Protein 8YDU (pdb70)

Structure (mmCIF, N/CA/C/O backbone):
data_8YDU
#
_entry.id   8YDU
#
_cell.length_a   74.260
_cell.length_b   74.260
_cell.length_c   99.760
_cell.angle_alpha   90.000
_cell.angle_beta   90.000
_cell.angle_gamma   120.000
#
_symmetry.space_group_name_H-M   'P 31 2 1'
#
loop_
_entity.id
_entity.type
_entity.pdbx_description
1 polymer 'SARS-CoV-2 inhibiting peptide CeSPIACE'
2 polymer 'Spike protein S1'
3 non-polymer GLYCEROL
4 water water
#
loop_
_atom_site.group_PDB
_atom_site.id
_atom_site.type_symbol
_atom_site.label_atom_id
_atom_site.label_alt_id
_atom_site.label_comp_id
_atom_site.label_asym_id
_atom_site.label_entity_id
_atom_site.label_seq_id
_atom_site.pdbx_PDB_ins_code
_atom_site.Cartn_x
_atom_site.Cartn_y
_atom_site.Cartn_z
_atom_site.occupancy
_atom_site.B_iso_or_equiv
_atom_site.auth_seq_id
_atom_site.auth_comp_id
_atom_site.auth_asym_id
_atom_site.auth_atom_id
_atom_site.pdbx_PDB_model_num
ATOM 1 N N . ASP A 1 1 ? -18.14554 3.30443 -20.63476 1.000 65.70572 1 ASP A N 1
ATOM 2 C CA . ASP A 1 1 ? -17.77365 3.18195 -19.22826 1.000 69.46387 1 ASP A CA 1
ATOM 3 C C . ASP A 1 1 ? -19.00061 3.30189 -18.32340 1.000 66.26940 1 ASP A C 1
ATOM 4 O O . ASP A 1 1 ? -20.13478 3.11952 -18.77556 1.000 65.55454 1 ASP A O 1
ATOM 9 N N . LYS A 1 2 ? -18.76405 3.61368 -17.04419 1.000 57.70536 2 LYS A N 1
ATOM 10 C CA . LYS A 1 2 ? -19.85951 3.69360 -16.08316 1.000 50.18403 2 LYS A CA 1
ATOM 11 C C . LYS A 1 2 ? -20.75575 4.90095 -16.33755 1.000 47.15569 2 LYS A C 1
ATOM 12 O O . LYS A 1 2 ? -21.97024 4.82477 -16.12479 1.000 50.39061 2 LYS A O 1
ATOM 18 N N . LEU A 1 3 ? -20.19032 6.00907 -16.81467 1.000 49.07055 3 LEU A N 1
ATOM 19 C CA . LEU A 1 3 ? -20.97507 7.23211 -16.94666 1.000 47.75765 3 LEU A CA 1
ATOM 20 C C . LEU A 1 3 ? -21.98315 7.13867 -18.08419 1.000 51.88974 3 LEU A C 1
ATOM 21 O O . LEU A 1 3 ? -23.08014 7.70686 -17.99653 1.000 42.66724 3 LEU A O 1
ATOM 26 N N . TRP A 1 4 ? -21.62839 6.45075 -19.17190 1.000 46.81292 4 TRP A N 1
ATOM 27 C CA . TRP A 1 4 ? -22.54932 6.35860 -20.29702 1.000 42.08880 4 TRP A CA 1
ATOM 28 C C . TRP A 1 4 ? -23.82608 5.62990 -19.89673 1.000 37.64704 4 TRP A C 1
ATOM 29 O O . TRP A 1 4 ? -24.93688 6.11161 -20.15245 1.000 38.02329 4 TRP A O 1
ATOM 40 N N . ILE A 1 5 ? -23.68525 4.47563 -19.24253 1.000 41.53849 5 ILE A N 1
ATOM 41 C CA . ILE A 1 5 ? -24.85798 3.67383 -18.90852 1.000 46.87034 5 ILE A CA 1
ATOM 42 C C . ILE A 1 5 ? -25.65507 4.33019 -17.78623 1.000 38.13637 5 ILE A C 1
ATOM 43 O O . ILE A 1 5 ? -26.89083 4.26288 -17.76689 1.000 38.80249 5 ILE A O 1
ATOM 48 N N . LEU A 1 6 ? -24.97327 4.99792 -16.85327 1.000 41.48552 6 LEU A N 1
ATOM 49 C CA . LEU A 1 6 ? -25.69821 5.75749 -15.83726 1.000 36.85513 6 LEU A CA 1
ATOM 50 C C . LEU A 1 6 ? -26.61658 6.77308 -16.49482 1.000 35.34686 6 LEU A C 1
ATOM 51 O O . LEU A 1 6 ? -27.78649 6.90977 -16.11398 1.000 33.77786 6 LEU A O 1
ATOM 56 N N . GLN A 1 7 ? -26.11571 7.46257 -17.52338 1.000 33.49644 7 GLN A N 1
ATOM 57 C CA . GLN A 1 7 ? -26.94196 8.43941 -18.21827 1.000 34.27552 7 GLN A CA 1
ATOM 58 C C . GLN A 1 7 ? -28.10847 7.76999 -18.93113 1.000 41.61260 7 GLN A C 1
ATOM 59 O O . GLN A 1 7 ? -29.22250 8.30943 -18.95319 1.000 37.05567 7 GLN A O 1
ATOM 65 N N . LYS A 1 8 ? -27.87347 6.60303 -19.53978 1.000 37.46486 8 LYS A N 1
ATOM 66 C CA . LYS A 1 8 ? -28.96337 5.94155 -20.24628 1.000 38.03753 8 LYS A CA 1
ATOM 67 C C . LYS A 1 8 ? -29.98970 5.37306 -19.27437 1.000 35.39038 8 LYS A C 1
ATOM 68 O O . LYS A 1 8 ? -31.18896 5.32350 -19.59620 1.000 36.13918 8 LYS A O 1
ATOM 74 N N . ILE A 1 9 ? -29.54432 4.96741 -18.08230 1.000 38.01907 9 ILE A N 1
ATOM 75 C CA . ILE A 1 9 ? -30.47357 4.49247 -17.06064 1.000 39.22791 9 ILE A CA 1
ATOM 76 C C . ILE A 1 9 ? -31.27918 5.65756 -16.50040 1.000 33.83579 9 ILE A C 1
ATOM 77 O O . ILE A 1 9 ? -32.50616 5.57583 -16.37112 1.000 35.09201 9 ILE A O 1
ATOM 82 N N . TYR A 1 10 ? -30.61111 6.77653 -16.20658 1.000 30.85143 10 TYR A N 1
ATOM 83 C CA . TYR A 1 10 ? -31.34143 7.99102 -15.84335 1.000 35.55289 10 TYR A CA 1
ATOM 84 C C . TYR A 1 10 ? -32.39221 8.35759 -16.88296 1.000 35.84436 10 TYR A C 1
ATOM 85 O O . TYR A 1 10 ? -33.53761 8.66826 -16.53592 1.000 34.95676 10 TYR A O 1
ATOM 94 N N . GLU A 1 11 ? -32.02135 8.33758 -18.18330 1.000 31.61242 11 GLU A N 1
ATOM 95 C CA . GLU A 1 11 ? -32.96952 8.73135 -19.21532 1.000 36.93276 11 GLU A CA 1
ATOM 96 C C . GLU A 1 11 ? -34.15126 7.77617 -19.29286 1.000 32.28798 11 GLU A C 1
ATOM 97 O O . GLU A 1 11 ? -35.28065 8.20886 -19.54663 1.000 35.96290 11 GLU A O 1
ATOM 103 N N . ILE A 1 12 ? -33.92074 6.48665 -19.05625 1.000 37.01459 12 ILE A N 1
ATOM 104 C CA . ILE A 1 12 ? -35.02343 5.53522 -19.10482 1.000 34.39328 12 ILE A CA 1
ATOM 105 C C . ILE A 1 12 ? -35.94136 5.72869 -17.89716 1.000 36.79967 12 ILE A C 1
ATOM 106 O O . ILE A 1 12 ? -37.16835 5.63099 -18.00855 1.000 32.44473 12 ILE A O 1
ATOM 111 N N . MET A 1 13 ? -35.37667 6.09092 -16.74856 1.000 36.63506 13 MET A N 1
ATOM 112 C CA . MET A 1 13 ? -36.22560 6.40033 -15.60323 1.000 34.13453 13 MET A CA 1
ATOM 113 C C . MET A 1 13 ? -37.16737 7.55229 -15.92775 1.000 29.08556 13 MET A C 1
ATOM 114 O O . MET A 1 13 ? -38.37302 7.48286 -15.66092 1.000 33.02553 13 MET A O 1
ATOM 119 N N . VAL A 1 14 ? -36.63611 8.61635 -16.53393 1.000 29.80622 14 VAL A N 1
ATOM 120 C CA . VAL A 1 14 ? -37.46203 9.77647 -16.85044 1.000 33.22362 14 VAL A CA 1
ATOM 121 C C . VAL A 1 14 ? -38.47319 9.43682 -17.93829 1.000 37.92604 14 VAL A C 1
ATOM 122 O O . VAL A 1 14 ? -39.64649 9.82457 -17.85821 1.000 35.77997 14 VAL A O 1
ATOM 126 N N . ARG A 1 15 ? -38.04104 8.70771 -18.96804 1.000 38.79163 15 ARG A N 1
ATOM 127 C CA . ARG A 1 15 ? -38.95340 8.39728 -20.06507 1.000 39.56766 15 ARG A CA 1
ATOM 128 C C . ARG A 1 15 ? -40.08633 7.49660 -19.59096 1.000 43.45941 15 ARG A C 1
ATOM 129 O O . ARG A 1 15 ? -41.24862 7.70612 -19.96197 1.000 41.23100 15 ARG A O 1
ATOM 137 N N . LEU A 1 16 ? -39.76607 6.50234 -18.75391 1.000 42.98098 16 LEU A N 1
ATOM 138 C CA . LEU A 1 16 ? -40.79667 5.62763 -18.20481 1.000 39.18950 16 LEU A CA 1
ATOM 139 C C . LEU A 1 16 ? -41.87197 6.42998 -17.49447 1.000 45.37944 16 LEU A C 1
ATOM 140 O O . LEU A 1 16 ? -43.06624 6.16091 -17.65941 1.000 44.83571 16 LEU A O 1
ATOM 145 N N . ASP A 1 17 ? -41.46519 7.43351 -16.70903 1.000 41.41408 17 ASP A N 1
ATOM 146 C CA . ASP A 1 17 ? -42.43243 8.24033 -15.97345 1.000 45.24570 17 ASP A CA 1
ATOM 147 C C . ASP A 1 17 ? -43.25556 9.11543 -16.91063 1.000 48.97038 17 ASP A C 1
ATOM 148 O O . ASP A 1 17 ? -44.47588 9.23769 -16.74737 1.000 44.93414 17 ASP A O 1
ATOM 153 N N . GLU A 1 18 ? -42.61032 9.72937 -17.90187 1.000 47.61235 18 GLU A N 1
ATOM 154 C CA . GLU A 1 18 ? -43.34235 10.59823 -18.81648 1.000 49.70704 18 GLU A CA 1
ATOM 155 C C . GLU A 1 18 ? -44.32307 9.80954 -19.67633 1.000 38.06329 18 GLU A C 1
ATOM 156 O O . GLU A 1 18 ? -45.37185 10.33763 -20.06463 1.000 47.79357 18 GLU A O 1
ATOM 162 N N . GLU A 1 19 ? -4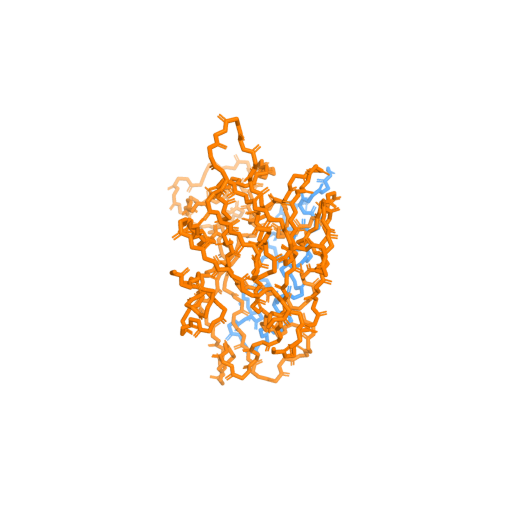4.02996 8.53941 -19.94673 1.000 48.05520 19 GLU A N 1
ATOM 163 C CA . GLU A 1 19 ? -44.90749 7.69418 -20.74712 1.000 41.23017 19 GLU A CA 1
ATOM 164 C C . GLU A 1 19 ? -45.87563 6.86970 -19.89836 1.000 59.70544 19 GLU A C 1
ATOM 165 O O . GLU A 1 19 ? -46.42698 5.87723 -20.39304 1.000 48.85342 19 GLU A O 1
ATOM 171 N N . GLY A 1 20 ? -46.08081 7.24809 -18.63295 1.000 48.53166 20 GLY A N 1
ATOM 172 C CA . GLY A 1 20 ? -47.10987 6.63312 -17.81515 1.000 45.73114 20 GLY A CA 1
ATOM 173 C C . GLY A 1 20 ? -46.73270 5.33315 -17.14818 1.000 51.91723 20 GLY A C 1
ATOM 174 O O . GLY A 1 20 ? -47.61680 4.59499 -16.69915 1.000 61.43997 20 GLY A O 1
ATOM 175 N N . HIS A 1 21 ? -45.44771 5.02136 -17.06695 1.000 42.13922 21 HIS A N 1
ATOM 176 C CA . HIS A 1 21 ? -45.01604 3.82393 -16.36754 1.000 38.87748 21 HIS A CA 1
ATOM 177 C C . HIS A 1 21 ? -44.32310 4.24404 -15.07478 1.000 39.52592 21 HIS A C 1
ATOM 178 O O . HIS A 1 21 ? -43.12215 4.02056 -14.90140 1.000 39.76286 21 HIS A O 1
ATOM 185 N N . GLY A 1 22 ? -45.07789 4.88253 -14.17777 1.000 47.62108 22 GLY A N 1
ATOM 186 C CA . GLY A 1 22 ? -44.48229 5.40842 -12.95252 1.000 48.07757 22 GLY A CA 1
ATOM 187 C C . GLY A 1 22 ? -43.91431 4.32498 -12.05541 1.000 40.29947 22 GLY A C 1
ATOM 188 O O . GLY A 1 22 ? -42.85488 4.49835 -11.44255 1.000 45.76237 22 GLY A O 1
ATOM 189 N N . GLU A 1 23 ? -44.60918 3.19199 -11.96486 1.000 38.94797 23 GLU A N 1
ATOM 190 C CA . GLU A 1 23 ? -44.12198 2.09736 -11.13941 1.000 34.67858 23 GLU A CA 1
ATOM 191 C C . GLU A 1 23 ? -42.79291 1.57236 -11.66108 1.000 38.45490 23 GLU A C 1
ATOM 192 O O . GLU A 1 23 ? -41.84996 1.35373 -10.89721 1.000 33.73644 23 GLU A O 1
ATOM 198 N N . ALA A 1 24 ? -42.69506 1.37204 -12.97642 1.000 34.54243 24 ALA A N 1
ATOM 199 C CA . ALA A 1 24 ? -41.42602 0.96544 -13.56598 1.000 33.96687 24 ALA A CA 1
ATOM 200 C C . ALA A 1 24 ? -40.34022 2.00451 -13.32595 1.000 28.20536 24 ALA A C 1
ATOM 201 O O . ALA A 1 24 ? -39.16903 1.65569 -13.13870 1.000 31.66709 24 ALA A O 1
ATOM 203 N N . SER A 1 25 ? -40.70357 3.28983 -13.37933 1.000 32.35130 25 SER A N 1
ATOM 204 C CA . SER A 1 25 ? -39.72402 4.34381 -13.14839 1.000 31.08601 25 SER A CA 1
ATOM 205 C C . SER A 1 25 ? -39.12736 4.22926 -11.75262 1.000 31.60280 25 SER A C 1
ATOM 206 O O . SER A 1 25 ? -37.91296 4.38524 -11.56706 1.000 31.62426 25 SER A O 1
ATOM 209 N N . LEU A 1 26 ? -39.97128 3.93230 -10.76573 1.000 32.42580 26 LEU A N 1
ATOM 210 C CA . LEU A 1 26 ? -39.50155 3.79153 -9.38868 1.000 29.92742 26 LEU A CA 1
ATOM 211 C C . LEU A 1 26 ? -38.53481 2.62359 -9.26334 1.000 29.94197 26 LEU A C 1
ATOM 212 O O . LEU A 1 26 ? -37.55590 2.68622 -8.51121 1.000 37.54245 26 LEU A O 1
ATOM 217 N N . MET A 1 27 ? -38.77809 1.55210 -10.01906 1.000 30.51051 27 MET A N 1
ATOM 218 C CA . MET A 1 27 ? -37.86219 0.42235 -9.99745 1.000 30.77351 27 MET A CA 1
ATOM 219 C C . MET A 1 27 ? -36.51344 0.79303 -10.60014 1.000 30.55614 27 MET A C 1
ATOM 220 O O . MET A 1 27 ? -35.46900 0.34220 -10.11877 1.000 33.56696 27 MET A O 1
ATOM 225 N N . VAL A 1 28 ? -36.51260 1.59685 -11.66811 1.000 35.97337 28 VAL A N 1
ATOM 226 C CA . VAL A 1 28 ? -35.24833 2.05243 -12.22901 1.000 32.11450 28 VAL A CA 1
ATOM 227 C C . VAL A 1 28 ? -34.56317 3.02996 -11.28399 1.000 33.67879 28 VAL A C 1
ATOM 228 O O . VAL A 1 28 ? -33.33128 3.04575 -11.17484 1.000 35.57169 28 VAL A O 1
ATOM 232 N N . SER A 1 29 ? -35.34145 3.85545 -10.58371 1.000 35.42395 29 SER A N 1
ATOM 233 C CA . SER A 1 29 ? -34.76147 4.68687 -9.52561 1.000 35.67311 29 SER A CA 1
ATOM 234 C C . SER A 1 29 ? -33.96012 3.84912 -8.52272 1.000 36.69260 29 SER A C 1
ATOM 235 O O . SER A 1 29 ? -32.83388 4.21399 -8.15641 1.000 34.81144 29 SER A O 1
ATOM 238 N N . ASP A 1 30 ? -34.51971 2.71451 -8.06863 1.000 30.92771 30 ASP A N 1
ATOM 239 C CA . ASP A 1 30 ? -33.79018 1.85345 -7.13945 1.000 35.92294 30 ASP A CA 1
ATOM 240 C C . ASP A 1 30 ? -32.48484 1.35719 -7.74528 1.000 35.85026 30 ASP A C 1
ATOM 241 O O . ASP A 1 30 ? -31.46993 1.25597 -7.04955 1.000 32.97903 30 ASP A O 1
ATOM 246 N N . LEU A 1 31 ? -32.49317 1.01540 -9.03694 1.000 39.12799 31 LEU A N 1
ATOM 247 C CA . LEU A 1 31 ? -31.25801 0.56857 -9.67099 1.000 34.46940 31 LEU A CA 1
ATOM 248 C C . LEU A 1 31 ? -30.21411 1.67845 -9.68704 1.000 31.47004 31 LEU A C 1
ATOM 249 O O . LEU A 1 31 ? -29.02498 1.42288 -9.46650 1.000 35.22484 31 LEU A O 1
ATOM 254 N N . ILE A 1 32 ? -30.64151 2.91938 -9.93112 1.000 36.05209 32 ILE A N 1
ATOM 255 C CA . ILE A 1 32 ? -29.69901 4.03429 -9.95027 1.000 32.14203 32 ILE A CA 1
ATOM 256 C C . ILE A 1 32 ? -29.02596 4.18515 -8.58985 1.000 36.83805 32 ILE A C 1
ATOM 257 O O . ILE A 1 32 ? -27.80583 4.37947 -8.50094 1.000 34.04954 32 ILE A O 1
ATOM 262 N N . TYR A 1 33 ? -29.79630 4.04571 -7.50641 1.000 35.78194 33 TYR A N 1
ATOM 263 C CA . TYR A 1 33 ? -29.19849 4.10408 -6.17458 1.000 34.53172 33 TYR A CA 1
ATOM 264 C C . TYR A 1 33 ? -28.15654 3.00655 -5.98797 1.000 40.01236 33 TYR A C 1
ATOM 265 O O . TYR A 1 33 ? -27.02499 3.27784 -5.57688 1.000 37.80066 33 TYR A O 1
ATOM 274 N N . GLU A 1 34 ? -28.51986 1.75329 -6.28892 1.000 36.78740 34 GLU A N 1
ATOM 275 C CA . GLU A 1 34 ? -27.60371 0.64417 -6.03359 1.000 40.04388 34 GLU A CA 1
ATOM 276 C C . GLU A 1 34 ? -26.36195 0.73560 -6.90916 1.000 41.55956 34 GLU A C 1
ATOM 277 O O . GLU A 1 34 ? -25.24659 0.46262 -6.44790 1.000 44.22801 34 GLU A O 1
ATOM 283 N N . PHE A 1 35 ? -26.54116 1.12188 -8.17045 1.000 39.84343 35 PHE A N 1
ATOM 284 C CA . PHE A 1 35 ? -25.42425 1.21226 -9.10724 1.000 46.73790 35 PHE A CA 1
ATOM 285 C C . PHE A 1 35 ? -24.39990 2.24172 -8.64854 1.000 41.56147 35 PHE A C 1
ATOM 286 O O . PHE A 1 35 ? -23.19059 1.99374 -8.69901 1.000 47.03189 35 PHE A O 1
ATOM 294 N N . MET A 1 36 ? -24.86529 3.41028 -8.20027 1.000 37.46823 36 MET A N 1
ATOM 295 C CA . MET A 1 36 ? -23.93602 4.45915 -7.79268 1.000 39.47566 36 MET A CA 1
ATOM 296 C C . MET A 1 36 ? -23.25832 4.17060 -6.45521 1.000 39.14296 36 MET A C 1
ATOM 297 O O . MET A 1 36 ? -22.22770 4.78340 -6.16179 1.000 53.64431 36 MET A O 1
ATOM 302 N N . LYS A 1 37 ? -23.78623 3.24950 -5.64671 1.000 45.30483 37 LYS A N 1
ATOM 303 C CA . LYS A 1 37 ? -23.09650 2.89876 -4.40460 1.000 46.39428 37 LYS A CA 1
ATOM 304 C C . LYS A 1 37 ? -21.84942 2.04920 -4.63735 1.000 50.66023 37 LYS A C 1
ATOM 305 O O . LYS A 1 37 ? -21.07053 1.86071 -3.69814 1.000 49.80558 37 LYS A O 1
ATOM 311 N N . ARG A 1 38 ? -21.63141 1.54400 -5.85012 1.000 54.03909 38 ARG A N 1
ATOM 312 C CA . ARG A 1 38 ? -20.48326 0.69378 -6.14051 1.000 59.69144 38 ARG A CA 1
ATOM 313 C C . ARG A 1 38 ? -19.25528 1.52078 -6.51659 1.000 65.09653 38 ARG A C 1
ATOM 314 O O . ARG A 1 38 ? -19.34672 2.70207 -6.86095 1.000 67.43651 38 ARG A O 1
ATOM 322 N N . ASP A 1 39 ? -18.09450 0.87079 -6.45264 1.000 76.56139 39 ASP A N 1
ATOM 323 C CA . ASP A 1 39 ? -16.82173 1.51180 -6.76982 1.000 79.00493 39 ASP A CA 1
ATOM 324 C C . ASP A 1 39 ? -16.52085 1.43962 -8.26423 1.000 86.22439 39 ASP A C 1
ATOM 325 O O . ASP A 1 39 ? -16.50348 0.35994 -8.85845 1.000 92.73600 39 ASP A O 1
ATOM 328 N N . ASN B 2 2 ? -53.10612 18.27256 30.70021 1.000 67.98614 334 ASN B N 1
ATOM 329 C CA . ASN B 2 2 ? -52.84917 18.67232 29.32035 1.000 67.01214 334 ASN B CA 1
ATOM 330 C C . ASN B 2 2 ? -52.55896 17.45013 28.44878 1.000 55.80289 334 ASN B C 1
ATOM 331 O O . ASN B 2 2 ? -51.53765 16.78665 28.61656 1.000 55.11079 334 ASN B O 1
ATOM 336 N N . LEU B 2 3 ? -53.46119 17.14430 27.52159 1.000 58.29287 335 LEU B N 1
ATOM 337 C CA . LEU B 2 3 ? -53.28138 15.98213 26.66238 1.000 57.65496 335 LEU B CA 1
ATOM 338 C C . LEU B 2 3 ? -52.28587 16.28709 25.55066 1.000 47.69874 335 LEU B C 1
ATOM 339 O O . LEU B 2 3 ? -52.34502 17.34546 24.91977 1.000 50.35554 335 LEU B O 1
ATOM 344 N N . CYS B 2 4 ? -51.36472 15.35431 25.32006 1.000 45.09780 336 CYS B N 1
ATOM 345 C CA . CYS B 2 4 ? -50.35425 15.55476 24.28938 1.000 44.36573 336 CYS B CA 1
ATOM 346 C C . CYS B 2 4 ? -51.00559 15.54700 22.90680 1.000 43.44327 336 CYS B C 1
ATOM 347 O O . CYS B 2 4 ? -51.90175 14.73801 22.64494 1.000 45.92952 336 CYS B O 1
ATOM 350 N N . PRO B 2 5 ? -50.57103 16.42255 22.00142 1.000 49.28565 337 PRO B N 1
ATOM 351 C CA . PRO B 2 5 ? -51.21639 16.54913 20.68314 1.000 43.85573 337 PRO B CA 1
ATOM 352 C C . PRO B 2 5 ? -50.71155 15.51706 19.67948 1.000 48.21858 337 PRO B C 1
ATOM 353 O O . PRO B 2 5 ? -50.15024 15.85247 18.63340 1.000 49.95949 337 PRO B O 1
ATOM 357 N N . PHE B 2 6 ? -50.91289 14.23581 19.99817 1.000 43.01444 338 PHE B N 1
ATOM 358 C CA . PHE B 2 6 ? -50.50804 13.17997 19.07225 1.000 46.52546 338 PHE B CA 1
ATOM 359 C C . PHE B 2 6 ? -51.45671 13.07316 17.88725 1.000 53.03924 338 PHE B C 1
ATOM 360 O O . PHE B 2 6 ? -51.02456 12.72616 16.78064 1.000 48.47241 338 PHE B O 1
ATOM 368 N N . ASP B 2 7 ? -52.74473 13.35569 18.09871 1.000 47.96338 339 ASP B N 1
ATOM 369 C CA . ASP B 2 7 ? -53.69827 13.32796 16.99714 1.000 57.85834 339 ASP B CA 1
ATOM 370 C C . ASP B 2 7 ? -53.28935 14.29885 15.90063 1.000 56.93392 339 ASP B C 1
ATOM 371 O O . ASP B 2 7 ? -53.45564 14.01318 14.70924 1.000 58.94931 339 ASP B O 1
ATOM 376 N N . GLU B 2 8 ? -52.74286 15.45087 16.28398 1.000 55.51005 340 GLU B N 1
ATOM 377 C CA . GLU B 2 8 ? -52.28107 16.41893 15.30033 1.000 48.74210 340 GLU B CA 1
ATOM 378 C C . GLU B 2 8 ? -51.06161 15.91968 14.53880 1.000 53.28667 340 GLU B C 1
ATOM 379 O O . GLU B 2 8 ? -50.78263 16.42081 13.44303 1.000 56.62122 340 GLU B O 1
ATOM 385 N N . VAL B 2 9 ? -50.34213 14.93745 15.08051 1.000 46.47267 341 VAL B N 1
ATOM 386 C CA . VAL B 2 9 ? -49.23098 14.34666 14.34590 1.000 46.21107 341 VAL B CA 1
ATOM 387 C C . VAL B 2 9 ? -49.72215 13.22269 13.44202 1.000 50.49589 341 VAL B C 1
ATOM 388 O O . VAL B 2 9 ? -49.43956 13.20876 12.24016 1.000 42.48402 341 VAL B O 1
ATOM 392 N N . PHE B 2 10 ? -50.47915 12.27498 14.00251 1.000 47.78923 342 PHE B N 1
ATOM 393 C CA . PHE B 2 10 ? -50.85964 11.07395 13.26373 1.000 37.30130 342 PHE B CA 1
ATOM 394 C C . PHE B 2 10 ? -51.99700 11.31208 12.27937 1.000 51.72494 342 PHE B C 1
ATOM 395 O O . PHE B 2 10 ? -52.02722 10.67849 11.21628 1.000 45.24032 342 PHE B O 1
ATOM 403 N N . ASN B 2 11 ? -52.94062 12.19607 12.60299 1.000 48.67855 343 ASN B N 1
ATOM 404 C CA . ASN B 2 11 ? -54.08932 12.44626 11.74051 1.000 56.68476 343 ASN B CA 1
ATOM 405 C C . ASN B 2 11 ? -53.99474 13.78395 11.01362 1.000 51.28447 343 ASN B C 1
ATOM 406 O O . ASN B 2 11 ? -55.01356 14.30495 10.54911 1.000 55.6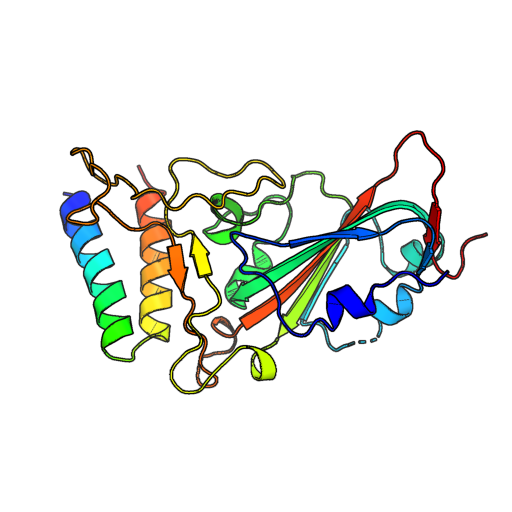3076 343 ASN B O 1
ATOM 411 N N . ALA B 2 12 ? -52.79084 14.34379 10.89642 1.000 51.29977 344 ALA B N 1
ATOM 412 C CA . ALA B 2 12 ? -52.60553 15.56615 10.12765 1.000 48.03459 344 ALA B CA 1
ATOM 413 C C . ALA B 2 12 ? -53.05007 15.35299 8.68542 1.000 51.67488 344 ALA B C 1
ATOM 414 O O . ALA B 2 12 ? -52.96734 14.24783 8.14178 1.000 46.06338 344 ALA B O 1
ATOM 416 N N . THR B 2 13 ? -53.54452 16.42613 8.06960 1.000 57.34086 345 THR B N 1
ATOM 417 C CA . THR B 2 13 ? -54.06964 16.31618 6.71192 1.000 54.13006 345 THR B CA 1
ATOM 418 C C . THR B 2 13 ? -52.95491 16.03632 5.71049 1.000 54.12694 345 THR B C 1
ATOM 419 O O . THR B 2 13 ? -53.04060 15.08815 4.92176 1.000 48.76500 345 THR B O 1
ATOM 423 N N . ARG B 2 14 ? -51.89901 16.84460 5.72980 1.000 56.62186 346 ARG B N 1
ATOM 424 C CA . ARG B 2 14 ? -50.77481 16.68076 4.82012 1.000 57.04656 346 ARG B CA 1
ATOM 425 C C . ARG B 2 14 ? -49.53244 16.27859 5.60389 1.000 52.88199 346 ARG B C 1
ATOM 426 O O . ARG B 2 14 ? -49.29636 16.76897 6.71258 1.000 58.20893 346 ARG B O 1
ATOM 434 N N . PHE B 2 15 ? -48.76440 15.35652 5.03907 1.000 43.10146 347 PHE B N 1
ATOM 435 C CA . PHE B 2 15 ? -47.48675 14.94384 5.59434 1.000 44.92391 347 PHE B CA 1
ATOM 436 C C . PHE B 2 15 ? -46.35622 15.56098 4.78329 1.000 42.30546 347 PHE B C 1
ATOM 437 O O . PHE B 2 15 ? -46.55616 16.02887 3.66042 1.000 38.20092 347 PHE B O 1
ATOM 445 N N . ALA B 2 16 ? -45.16313 15.55861 5.36890 1.000 38.34485 348 ALA B N 1
ATOM 446 C CA . ALA B 2 16 ? -43.98303 16.08052 4.69495 1.000 36.34616 348 ALA B CA 1
ATOM 447 C C . ALA B 2 16 ? -43.39433 15.04744 3.73823 1.000 37.57086 348 ALA B C 1
ATOM 448 O O . ALA B 2 16 ? -43.61790 13.83848 3.87157 1.000 30.34361 348 ALA B O 1
ATOM 450 N N . SER B 2 17 ? -42.66800 15.53930 2.73094 1.000 38.81689 349 SER B N 1
ATOM 451 C CA . SER B 2 17 ? -41.78427 14.66274 1.97447 1.000 30.89997 349 SER B CA 1
ATOM 452 C C . SER B 2 17 ? -40.64328 14.19865 2.87510 1.000 34.47613 349 SER B C 1
ATOM 453 O O . SER B 2 17 ? -40.17745 14.93287 3.74745 1.000 32.49026 349 SER B O 1
ATOM 456 N N . VAL B 2 18 ? -40.19431 12.96200 2.65375 1.000 31.35547 350 VAL B N 1
ATOM 457 C CA . VAL B 2 18 ? -39.18115 12.36167 3.51318 1.000 29.95694 350 VAL B CA 1
ATOM 458 C C . VAL B 2 18 ? -37.88690 13.17620 3.50902 1.000 31.31598 350 VAL B C 1
ATOM 459 O O . VAL B 2 18 ? -37.25428 13.35028 4.55013 1.000 32.70614 350 VAL B O 1
ATOM 463 N N . TYR B 2 19 ? -37.47313 13.71798 2.35545 1.000 30.44266 351 TYR B N 1
ATOM 464 C CA . TYR B 2 19 ? -36.20753 14.45076 2.37507 1.000 27.65412 351 TYR B CA 1
ATOM 465 C C . TYR B 2 19 ? -36.31732 15.72616 3.20850 1.000 30.06637 351 TYR B C 1
ATOM 466 O O . TYR B 2 19 ? -35.31990 16.18661 3.77049 1.000 36.81324 351 TYR B O 1
ATOM 475 N N . ALA B 2 20 ? -37.51330 16.29549 3.30970 1.000 31.99865 352 ALA B N 1
ATOM 476 C CA . ALA B 2 20 ? -37.78182 17.47787 4.11627 1.000 36.69981 352 ALA B CA 1
ATOM 477 C C . ALA B 2 20 ? -38.67379 17.11032 5.29582 1.000 32.16201 352 ALA B C 1
ATOM 478 O O . ALA B 2 20 ? -39.68173 17.76656 5.56371 1.000 31.09950 352 ALA B O 1
ATOM 480 N N . TRP B 2 21 ? -38.32328 16.01679 5.96784 1.000 31.08968 353 TRP B N 1
ATOM 481 C CA . TRP B 2 21 ? -39.16292 15.45042 7.01715 1.000 37.56248 353 TRP B CA 1
ATOM 482 C C . TRP B 2 21 ? -39.44319 16.46953 8.11559 1.000 32.97529 353 TRP B C 1
ATOM 483 O O . TRP B 2 21 ? -38.60089 17.31192 8.43128 1.000 34.27212 353 TRP B O 1
ATOM 494 N N . ASN B 2 22 ? -40.65377 16.39888 8.66993 1.000 31.80911 354 ASN B N 1
ATOM 495 C CA . ASN B 2 22 ? -41.12179 17.32118 9.69788 1.000 32.98767 354 ASN B CA 1
ATOM 496 C C . ASN B 2 22 ? -40.81479 16.78395 11.09170 1.000 33.02945 354 ASN B C 1
ATOM 497 O O . ASN B 2 22 ? -40.88234 15.57505 11.33378 1.000 30.07369 354 ASN B O 1
ATOM 502 N N . ARG B 2 23 ? -40.47465 17.69045 12.00951 1.000 33.90727 355 ARG B N 1
ATOM 503 C CA . ARG B 2 23 ? -40.28269 17.34402 13.41504 1.000 31.22507 355 ARG B CA 1
ATOM 504 C C . ARG B 2 23 ? -41.17653 18.21907 14.27372 1.000 34.95189 355 ARG B C 1
ATOM 505 O O . ARG B 2 23 ? -41.22353 19.43717 14.08271 1.000 34.55306 355 ARG B O 1
ATOM 513 N N . LYS B 2 24 ? -41.87684 17.59354 15.21536 1.000 33.66442 356 LYS B N 1
ATOM 514 C CA . LYS B 2 24 ? -42.72853 18.28558 16.17122 1.000 37.24222 356 LYS B CA 1
ATOM 515 C C . LYS B 2 24 ? -42.22672 17.94794 17.56429 1.000 32.75617 356 LYS B C 1
ATOM 516 O O . LYS B 2 24 ? -42.01791 16.77290 17.88365 1.000 35.02587 356 LYS B O 1
ATOM 522 N N . ARG B 2 25 ? -41.98844 18.97379 18.37447 1.000 32.51374 357 ARG B N 1
ATOM 523 C CA . ARG B 2 25 ? -41.58821 18.76684 19.75616 1.000 35.36535 357 ARG B CA 1
ATOM 524 C C . ARG B 2 25 ? -42.83976 18.65753 20.61236 1.000 34.55763 357 ARG B C 1
ATOM 525 O O . ARG B 2 25 ? -43.72021 19.52224 20.54789 1.000 33.67436 357 ARG B O 1
ATOM 533 N N . ILE B 2 26 ? -42.92867 17.57586 21.38220 1.000 34.98920 358 ILE B N 1
ATOM 534 C CA . ILE B 2 26 ? -44.04365 17.32129 22.28585 1.000 34.21193 358 ILE B CA 1
ATOM 535 C C . ILE B 2 26 ? -43.53553 17.54347 23.70460 1.000 31.14221 358 ILE B C 1
ATOM 536 O O . ILE B 2 26 ? -42.50795 16.97472 24.09111 1.000 33.46120 358 ILE B O 1
ATOM 541 N N . SER B 2 27 ? -44.23361 18.37796 24.47122 1.000 38.08744 359 SER B N 1
ATOM 542 C CA . SER B 2 27 ? -43.75123 18.67197 25.81834 1.000 39.66368 359 SER B CA 1
ATOM 543 C C . SER B 2 27 ? -44.89883 19.10524 26.72044 1.000 39.25890 359 SER B C 1
ATOM 544 O O . SER B 2 27 ? -45.95873 19.53061 26.25572 1.000 41.87842 359 SER B O 1
ATOM 547 N N . ASN B 2 28 ? -44.65719 18.99045 28.02915 1.000 41.83189 360 ASN B N 1
ATOM 548 C CA . ASN B 2 28 ? -45.54595 19.50889 29.07142 1.000 51.91275 360 ASN B CA 1
ATOM 549 C C . ASN B 2 28 ? -46.98234 19.01647 28.87381 1.000 38.05724 360 ASN B C 1
ATOM 550 O O . ASN B 2 28 ? -47.91848 19.79517 28.68544 1.000 49.15634 360 ASN B O 1
ATOM 555 N N . CYS B 2 29 ? -47.14567 17.69587 28.91969 1.000 39.35604 361 CYS B N 1
ATOM 556 C CA . CYS B 2 29 ? -48.44050 17.09738 28.61719 1.000 39.98441 361 CYS B CA 1
ATOM 557 C C . CYS B 2 29 ? -48.44427 15.63154 29.02929 1.000 39.92708 361 CYS B C 1
ATOM 558 O O . CYS B 2 29 ? -47.39287 15.03311 29.28032 1.000 38.89651 361 CYS B O 1
ATOM 561 N N . VAL B 2 30 ? -49.65036 15.05621 29.06766 1.000 40.13193 362 VAL B N 1
ATOM 562 C CA . VAL B 2 30 ? -49.86653 13.64221 29.36827 1.000 38.19746 362 VAL B CA 1
ATOM 563 C C . VAL B 2 30 ? -50.38628 12.94942 28.11566 1.000 42.67952 362 VAL B C 1
ATOM 564 O O . VAL B 2 30 ? -51.28372 13.46481 27.44115 1.000 44.35403 362 VAL B O 1
ATOM 568 N N . ALA B 2 31 ? -49.84278 11.76921 27.82400 1.000 43.11153 363 ALA B N 1
ATOM 569 C CA . ALA B 2 31 ? -50.19198 11.01968 26.62629 1.000 58.50287 363 ALA B CA 1
ATOM 570 C C . ALA B 2 31 ? -50.59153 9.59394 26.97610 1.000 54.66419 363 ALA B C 1
ATOM 571 O O . ALA B 2 31 ? -49.92081 8.93229 27.77161 1.000 51.10117 363 ALA B O 1
ATOM 573 N N . ASP B 2 32 ? -51.66730 9.11000 26.35252 1.000 62.82103 364 ASP B N 1
ATOM 574 C CA . ASP B 2 32 ? -52.09437 7.71876 26.49861 1.000 69.52822 364 ASP B CA 1
ATOM 575 C C . ASP B 2 32 ? -51.55912 6.94487 25.29715 1.000 63.50212 364 ASP B C 1
ATOM 576 O O . ASP B 2 32 ? -52.10988 7.02205 24.19579 1.000 63.57643 364 ASP B O 1
ATOM 581 N N . TYR B 2 33 ? -50.47963 6.19196 25.51820 1.000 56.00918 365 TYR B N 1
ATOM 582 C CA . TYR B 2 33 ? -49.81789 5.49006 24.42603 1.000 63.12795 365 TYR B CA 1
ATOM 583 C C . TYR B 2 33 ? -50.55604 4.22185 24.01638 1.000 77.33200 365 TYR B C 1
ATOM 584 O O . TYR B 2 33 ? -50.40643 3.77139 22.87450 1.000 71.09070 365 TYR B O 1
ATOM 593 N N . SER B 2 34 ? -51.34273 3.62613 24.91950 1.000 73.17255 366 SER B N 1
ATOM 594 C CA . SER B 2 34 ? -52.14657 2.46991 24.53149 1.000 72.03072 366 SER B CA 1
ATOM 595 C C . SER B 2 34 ? -53.16406 2.84010 23.45775 1.000 76.55185 366 SER B C 1
ATOM 596 O O . SER B 2 34 ? -53.55071 1.98951 22.64583 1.000 72.78099 366 SER B O 1
ATOM 599 N N . VAL B 2 35 ? -53.60004 4.10360 23.43409 1.000 69.18149 367 VAL B N 1
ATOM 600 C CA . VAL B 2 35 ? -54.45488 4.59245 22.35561 1.000 65.32550 367 VAL B CA 1
ATOM 601 C C . VAL B 2 35 ? -53.73316 4.52021 21.01439 1.000 72.06888 367 VAL B C 1
ATOM 602 O O . VAL B 2 35 ? -54.35557 4.25503 19.97654 1.000 73.99820 367 VAL B O 1
ATOM 606 N N . LEU B 2 36 ? -52.41600 4.73981 21.00728 1.000 67.99956 368 LEU B N 1
ATOM 607 C CA . LEU B 2 36 ? -51.64153 4.55964 19.78239 1.000 68.19459 368 LEU B CA 1
ATOM 608 C C . LEU B 2 36 ? -51.57314 3.08812 19.39146 1.000 74.30081 368 LEU B C 1
ATOM 609 O O . LEU B 2 36 ? -52.10169 2.68448 18.34803 1.000 75.96444 368 LEU B O 1
ATOM 614 N N . TYR B 2 37 ? -50.93264 2.26679 20.23271 1.000 72.50109 369 TYR B N 1
ATOM 615 C CA . TYR B 2 37 ? -50.69461 0.86367 19.90260 1.000 70.05823 369 TYR B CA 1
ATOM 616 C C . TYR B 2 37 ? -51.97893 0.09895 19.60683 1.000 83.78999 369 TYR B C 1
ATOM 617 O O . TYR B 2 37 ? -51.93302 -0.91110 18.89543 1.000 93.93967 369 TYR B O 1
ATOM 619 N N . ASN B 2 38 ? -53.11626 0.55287 20.12401 1.000 81.97065 370 ASN B N 1
ATOM 620 C CA . ASN B 2 38 ? -54.38865 -0.11439 19.87369 1.000 83.06603 370 ASN B CA 1
ATOM 621 C C . ASN B 2 38 ? -55.35376 0.80928 19.12984 1.000 80.88050 370 ASN B C 1
ATOM 622 O O . ASN B 2 38 ? -56.17318 0.35719 18.32794 1.000 81.88942 370 ASN B O 1
ATOM 624 N N . ALA B 2 40 ? -55.30181 3.01832 15.56958 1.000 72.04902 372 ALA B N 1
ATOM 625 C CA . ALA B 2 40 ? -55.32828 2.90033 14.11407 1.000 72.71002 372 ALA B CA 1
ATOM 626 C C . ALA B 2 40 ? -54.72139 1.55635 13.67004 1.000 76.88635 372 ALA B C 1
ATOM 627 O O . ALA B 2 40 ? -54.04440 0.89252 14.45967 1.000 77.77350 372 ALA B O 1
ATOM 629 N N . PRO B 2 41 ? -54.99378 1.13424 12.43133 1.000 78.29748 373 PRO B N 1
ATOM 630 C CA . PRO B 2 41 ? -54.33946 -0.07129 11.88939 1.000 67.47710 373 PRO B CA 1
ATOM 631 C C . PRO B 2 41 ? -52.94729 0.26040 11.36717 1.000 57.51978 373 PRO B C 1
ATOM 632 O O . PRO B 2 41 ? -52.79535 1.03106 10.41641 1.000 67.25276 373 PRO B O 1
ATOM 636 N N . PHE B 2 42 ? -51.92844 -0.33635 11.98179 1.000 46.39723 374 PHE B N 1
ATOM 637 C CA . PHE B 2 42 ? -50.53535 -0.00485 11.71458 1.000 44.80668 374 PHE B CA 1
ATOM 638 C C . PHE B 2 42 ? -49.84340 -1.18094 11.04406 1.000 47.94329 374 PHE B C 1
ATOM 639 O O . PHE B 2 42 ? -50.01346 -2.32888 11.46338 1.000 51.31264 374 PHE B O 1
ATOM 647 N N . SER B 2 43 ? -49.06346 -0.89095 10.00393 1.000 40.24451 375 SER B N 1
ATOM 648 C CA . SER B 2 43 ? -48.28531 -1.91733 9.32893 1.000 34.07689 375 SER B CA 1
ATOM 649 C C . SER B 2 43 ? -46.89508 -2.07524 9.91850 1.000 37.02902 375 SER B C 1
ATOM 650 O O . SER B 2 43 ? -46.25734 -3.12055 9.71878 1.000 39.66729 375 SER B O 1
ATOM 653 N N . ALA B 2 44 ? -46.41188 -1.06868 10.64547 1.000 39.64218 376 ALA B N 1
ATOM 654 C CA . ALA B 2 44 ? -45.17691 -1.18089 11.39569 1.000 37.98534 376 ALA B CA 1
ATOM 655 C C . ALA B 2 44 ? -45.38522 -0.51783 12.74486 1.000 32.80702 376 ALA B C 1
ATOM 656 O O . ALA B 2 44 ? -46.08903 0.49247 12.85252 1.000 32.69561 376 ALA B O 1
ATOM 658 N N . PHE B 2 45 ? -44.79757 -1.12675 13.76755 1.000 36.16313 377 PHE B N 1
ATOM 659 C CA . PHE B 2 45 ? -44.80405 -0.59021 15.12315 1.000 37.08749 377 PHE B CA 1
ATOM 660 C C . PHE B 2 45 ? -43.72026 -1.31280 15.90119 1.000 41.29652 377 PHE B C 1
ATOM 661 O O . PHE B 2 45 ? -43.92589 -2.43069 16.38536 1.000 51.16377 377 PHE B O 1
ATOM 669 N N . LYS B 2 46 ? -42.55047 -0.69718 15.99708 1.000 35.13574 378 LYS B N 1
ATOM 670 C CA . LYS B 2 46 ? -41.39844 -1.32014 16.62708 1.000 36.55573 378 LYS B CA 1
ATOM 671 C C . LYS B 2 46 ? -40.75104 -0.28268 17.52384 1.000 44.64513 378 LYS B C 1
ATOM 672 O O . LYS B 2 46 ? -40.38024 0.79477 17.05161 1.000 37.08096 378 LYS B O 1
ATOM 678 N N . CYS B 2 47 ? -40.65420 -0.58287 18.81414 1.000 35.63744 379 CYS B N 1
ATOM 679 C CA . CYS B 2 47 ? -39.92431 0.27368 19.73340 1.000 33.40831 379 CYS B CA 1
ATOM 680 C C . CYS B 2 47 ? -38.56634 -0.33752 20.03586 1.000 33.57090 379 CYS B C 1
ATOM 681 O O . CYS B 2 47 ? -38.38982 -1.55722 20.00034 1.000 45.50269 379 CYS B O 1
ATOM 684 N N . TYR B 2 48 ? -37.59888 0.52730 20.32746 1.000 38.88982 380 TYR B N 1
ATOM 685 C CA . TYR B 2 48 ? -36.20466 0.10915 20.40865 1.000 44.34843 380 TYR B CA 1
ATOM 686 C C . TYR B 2 48 ? -35.62267 0.26172 21.80661 1.000 55.67578 380 TYR B C 1
ATOM 687 O O . TYR B 2 48 ? -35.16368 -0.73033 22.37903 1.000 62.35661 380 TYR B O 1
ATOM 696 N N . GLY B 2 49 ? -35.60408 1.46521 22.36820 1.000 51.38573 381 GLY B N 1
ATOM 697 C CA . GLY B 2 49 ? -35.15348 1.63876 23.73252 1.000 69.12043 381 GLY B CA 1
ATOM 698 C C . GLY B 2 49 ? -36.23748 1.48022 24.77534 1.000 72.75012 381 GLY B C 1
ATOM 699 O O . GLY B 2 49 ? -35.98648 1.71768 25.96263 1.000 74.51211 381 GLY B O 1
ATOM 700 N N . VAL B 2 50 ? -37.43665 1.06899 24.36638 1.000 71.37444 382 VAL B N 1
ATOM 701 C CA . VAL B 2 50 ? -38.61747 1.07920 25.22156 1.000 60.92294 382 VAL B CA 1
ATOM 702 C C . VAL B 2 50 ? -39.55524 -0.04446 24.80206 1.000 68.16735 382 VAL B C 1
ATOM 703 O O . VAL B 2 50 ? -39.21556 -0.85836 23.93528 1.000 66.60131 382 VAL B O 1
ATOM 707 N N . SER B 2 51 ? -40.74104 -0.08776 25.40558 1.000 60.43212 383 SER B N 1
ATOM 708 C CA . SER B 2 51 ? -41.81936 -0.98695 25.02009 1.000 59.26148 383 SER B CA 1
ATOM 709 C C . SER B 2 51 ? -43.14392 -0.25256 25.15640 1.000 57.61074 383 SER B C 1
ATOM 710 O O . SER B 2 51 ? -43.29636 0.58925 26.04856 1.000 58.14859 383 SER B O 1
ATOM 713 N N . PRO B 2 52 ? -44.11663 -0.54398 24.28517 1.000 58.80823 384 PRO B N 1
ATOM 714 C CA . PRO B 2 52 ? -45.37829 0.22517 24.32043 1.000 56.69782 384 PRO B CA 1
ATOM 715 C C . PRO B 2 52 ? -46.08282 0.20791 25.66875 1.000 64.16120 384 PRO B C 1
ATOM 716 O O . PRO B 2 52 ? -46.44905 1.27303 26.18603 1.000 64.55639 384 PRO B O 1
ATOM 720 N N . THR B 2 53 ? -46.29188 -0.97176 26.25824 1.000 60.56093 385 THR B N 1
ATOM 721 C CA . THR B 2 53 ? -46.97743 -1.02682 27.54675 1.000 62.04436 385 THR B CA 1
ATOM 722 C C . THR B 2 53 ? -46.19547 -0.27291 28.61484 1.000 58.69166 385 THR B C 1
ATOM 723 O O . THR B 2 53 ? -46.78504 0.41265 29.45967 1.000 69.83474 385 THR B O 1
ATOM 727 N N . LYS B 2 54 ? -44.86280 -0.37319 28.58094 1.000 55.74238 386 LYS B N 1
ATOM 728 C CA . LYS B 2 54 ? -44.02837 0.33042 29.54684 1.000 52.73907 386 LYS B CA 1
ATOM 729 C C . LYS B 2 54 ? -44.05095 1.83960 29.34667 1.000 54.50472 386 LYS B C 1
ATOM 730 O O . LYS B 2 54 ? -43.71984 2.57609 30.28031 1.000 52.69864 386 LYS B O 1
ATOM 736 N N . LEU B 2 55 ? -44.41868 2.31549 28.15211 1.000 62.12957 387 LEU B N 1
ATOM 737 C CA . LEU B 2 55 ? -44.41148 3.75249 27.89176 1.000 53.92929 387 LEU B CA 1
ATOM 738 C C . LEU B 2 55 ? -45.44460 4.47922 28.73832 1.000 53.80951 387 LEU B C 1
ATOM 739 O O . LEU B 2 55 ? -45.19416 5.59600 29.20604 1.000 50.39275 387 LEU B O 1
ATOM 744 N N . ASN B 2 56 ? -46.61121 3.86718 28.94483 1.000 57.29727 388 ASN B N 1
ATOM 745 C CA . ASN B 2 56 ? -47.69636 4.54554 29.64091 1.000 52.87750 388 ASN B CA 1
ATOM 746 C C . ASN B 2 56 ? -47.39756 4.80703 31.11643 1.000 57.52215 388 ASN B C 1
ATOM 747 O O . ASN B 2 56 ? -48.21463 5.45273 31.77779 1.000 58.06594 388 ASN B O 1
ATOM 752 N N . ASP B 2 57 ? -46.26549 4.34168 31.64841 1.000 49.87875 389 ASP B N 1
ATOM 753 C CA . ASP B 2 57 ? -45.85320 4.69402 33.00080 1.000 54.33294 389 ASP B CA 1
ATOM 754 C C . ASP B 2 57 ? -44.60758 5.55795 33.04962 1.000 62.29392 389 ASP B C 1
ATOM 755 O O . ASP B 2 57 ? -44.18989 5.94687 34.14569 1.000 58.96733 389 ASP B O 1
ATOM 760 N N . LEU B 2 58 ? -43.98821 5.84282 31.91402 1.000 48.07187 390 LEU B N 1
ATOM 761 C CA . LEU B 2 58 ? -42.74958 6.59723 31.92211 1.000 43.29962 390 LEU B CA 1
ATOM 762 C C . LEU B 2 58 ? -43.01948 8.07652 31.67771 1.000 44.65415 390 LEU B C 1
ATOM 763 O O . LEU B 2 58 ? -44.04563 8.46670 31.11322 1.000 44.37970 390 LEU B O 1
ATOM 768 N N . CYS B 2 59 ? -42.08154 8.90039 32.13579 1.000 42.99327 391 CYS B N 1
ATOM 769 C CA . CYS B 2 59 ? -42.07017 10.33047 31.87164 1.000 40.42629 391 CYS B CA 1
ATOM 770 C C . CYS B 2 59 ? -40.77090 10.68544 31.16537 1.000 34.95105 391 CYS B C 1
ATOM 771 O O . CYS B 2 59 ? -39.71424 10.12097 31.46931 1.000 39.26564 391 CYS B O 1
ATOM 774 N N . PHE B 2 60 ? -40.85006 11.60612 30.20941 1.000 32.68509 392 PHE B N 1
ATOM 775 C CA . PHE B 2 60 ? -39.67688 12.01489 29.45471 1.000 33.25214 392 PHE B CA 1
ATOM 776 C C . PHE B 2 60 ? -39.57817 13.53005 29.45487 1.000 28.68209 392 PHE B C 1
ATOM 777 O O . PHE B 2 60 ? -40.56403 14.23687 29.67207 1.000 34.92546 392 PHE B O 1
ATOM 785 N N . THR B 2 61 ? -38.36454 14.01916 29.19253 1.000 33.01514 393 THR B N 1
ATOM 786 C CA . THR B 2 61 ? -38.14343 15.46080 29.10065 1.000 37.38966 393 THR B CA 1
ATOM 787 C C . THR B 2 61 ? -38.86352 16.05505 27.90176 1.000 39.78945 393 THR B C 1
ATOM 788 O O . THR B 2 61 ? -39.60133 17.04223 28.02903 1.000 38.94068 393 THR B O 1
ATOM 792 N N . ASN B 2 62 ? -38.63918 15.47470 26.72123 1.000 37.90574 394 ASN B N 1
ATOM 793 C CA . ASN B 2 62 ? -39.35265 15.81514 25.50354 1.000 44.77042 394 ASN B CA 1
ATOM 794 C C . ASN B 2 62 ? -39.61320 14.53032 24.73840 1.000 31.14860 394 ASN B C 1
ATOM 795 O O . ASN B 2 62 ? -38.92753 13.51941 24.93515 1.000 31.68776 394 ASN B O 1
ATOM 800 N N . VAL B 2 63 ? -40.62288 14.59103 23.87545 1.000 35.42862 395 VAL B N 1
ATOM 801 C CA . VAL B 2 63 ? -40.84457 13.61463 22.81893 1.000 27.62214 395 VAL B CA 1
ATOM 802 C C . VAL B 2 63 ? -40.78707 14.36051 21.49311 1.000 32.22885 395 VAL B C 1
ATOM 803 O O . VAL B 2 63 ? -41.42663 15.40972 21.33393 1.000 35.97340 395 VAL B O 1
ATOM 807 N N . TYR B 2 64 ? -40.02661 13.82234 20.54870 1.000 30.71925 396 TYR B N 1
ATOM 808 C CA . TYR B 2 64 ? -39.95645 14.37903 19.20829 1.000 28.18399 396 TYR B CA 1
ATOM 809 C C . TYR B 2 64 ? -40.65494 13.42530 18.25705 1.000 27.69550 396 TYR B C 1
ATOM 810 O O . TYR B 2 64 ? -40.43164 12.21524 18.30852 1.000 34.79822 396 TYR B O 1
ATOM 819 N N . ALA B 2 65 ? -41.52778 13.97265 17.42621 1.000 30.83128 397 ALA B N 1
ATOM 820 C CA . ALA B 2 65 ? -42.31531 13.18060 16.49305 1.000 27.58010 397 ALA B CA 1
ATOM 821 C C . ALA B 2 65 ? -41.90705 13.61592 15.09618 1.000 26.44130 397 ALA B C 1
ATOM 822 O O . ALA B 2 65 ? -42.19784 14.74561 14.69306 1.000 31.43302 397 ALA B O 1
ATOM 824 N N . ASP B 2 66 ? -41.21261 12.73602 14.38177 1.000 28.18308 398 ASP B N 1
ATOM 825 C CA . ASP B 2 66 ? -40.79974 12.99294 13.00479 1.000 26.96493 398 ASP B CA 1
ATOM 826 C C . ASP B 2 66 ? -41.75554 12.25752 12.07901 1.000 31.99249 398 ASP B C 1
ATOM 827 O O . ASP B 2 66 ? -42.11674 11.10698 12.34365 1.000 32.65126 398 ASP B O 1
ATOM 832 N N . SER B 2 67 ? -42.16097 12.90727 10.98268 1.000 30.76351 399 SER B N 1
ATOM 833 C CA . SER B 2 67 ? -43.17361 12.28428 10.14597 1.000 27.89685 399 SER B CA 1
ATOM 834 C C . SER B 2 67 ? -42.93074 12.63267 8.68651 1.000 33.16561 399 SER B C 1
ATOM 835 O O . SER B 2 67 ? -42.38727 13.69409 8.36128 1.000 33.10269 399 SER B O 1
ATOM 838 N N . PHE B 2 68 ? -43.34055 11.71047 7.82031 1.000 26.59530 400 PHE B N 1
ATOM 839 C CA . PHE B 2 68 ? -43.09989 11.80947 6.37594 1.000 27.58852 400 PHE B CA 1
ATOM 840 C C . PHE B 2 68 ? -43.77249 10.65606 5.65181 1.000 29.47525 400 PHE B C 1
ATOM 841 O O . PHE B 2 68 ? -44.37839 9.78440 6.28268 1.000 30.75253 400 PHE B O 1
ATOM 849 N N . VAL B 2 69 ? -43.65860 10.63248 4.32059 1.000 28.28888 401 VAL B N 1
ATOM 850 C CA . VAL B 2 69 ? -44.24888 9.59518 3.48991 1.000 37.76063 401 VAL B CA 1
ATOM 851 C C . VAL B 2 69 ? -43.13992 8.95753 2.65801 1.000 33.23679 401 VAL B C 1
ATOM 852 O O . VAL B 2 69 ? -42.27710 9.66324 2.12208 1.000 29.53208 401 VAL B O 1
ATOM 856 N N . ILE B 2 70 ? -43.13171 7.62514 2.60073 1.0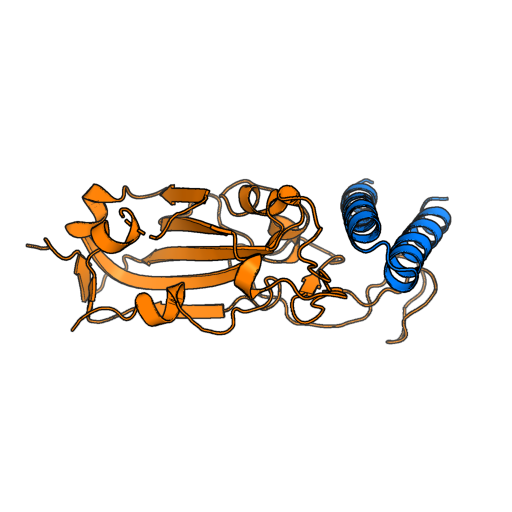00 30.29165 402 ILE B N 1
ATOM 857 C CA . ILE B 2 70 ? -42.20368 6.85684 1.77609 1.000 33.75221 402 ILE B CA 1
ATOM 858 C C . ILE B 2 70 ? -42.97354 5.70585 1.14515 1.000 32.49200 402 ILE B C 1
ATOM 859 O O . ILE B 2 70 ? -44.16414 5.51414 1.40132 1.000 30.06576 402 ILE B O 1
ATOM 864 N N . ARG B 2 71 ? -42.27798 4.94959 0.28784 1.000 36.44443 403 ARG B N 1
ATOM 865 C CA . ARG B 2 71 ? -42.84640 3.73526 -0.28849 1.000 33.76392 403 ARG B CA 1
ATOM 866 C C . ARG B 2 71 ? -42.91750 2.61857 0.74809 1.000 36.17948 403 ARG B C 1
ATOM 867 O O . ARG B 2 71 ? -42.07833 2.52009 1.64420 1.000 33.73633 403 ARG B O 1
ATOM 875 N N . GLY B 2 72 ? -43.89665 1.72654 0.56920 1.000 40.49983 404 GLY B N 1
ATOM 876 C CA . GLY B 2 72 ? -44.02042 0.58311 1.46085 1.000 27.62844 404 GLY B CA 1
ATOM 877 C C . GLY B 2 72 ? -42.74843 -0.23348 1.58081 1.000 31.69970 404 GLY B C 1
ATOM 878 O O . GLY B 2 72 ? -42.36955 -0.65693 2.67696 1.000 33.04660 404 GLY B O 1
ATOM 879 N N . ASN B 2 73 ? -42.06017 -0.46617 0.45821 1.000 30.02454 405 ASN B N 1
ATOM 880 C CA . ASN B 2 73 ? -40.83613 -1.25948 0.53296 1.000 29.53428 405 ASN B CA 1
ATOM 881 C C . ASN B 2 73 ? -39.71211 -0.54034 1.26839 1.000 30.51721 405 ASN B C 1
ATOM 882 O O . ASN B 2 73 ? -38.74291 -1.19187 1.67918 1.000 34.60156 405 ASN B O 1
ATOM 887 N N . GLU B 2 74 ? -39.81588 0.78132 1.44398 1.000 33.18620 406 GLU B N 1
ATOM 888 C CA . GLU B 2 74 ? -38.80007 1.57023 2.13031 1.000 28.76361 406 GLU B CA 1
ATOM 889 C C . GLU B 2 74 ? -39.00682 1.65963 3.64078 1.000 28.69440 406 GLU B C 1
ATOM 890 O O . GLU B 2 74 ? -38.09684 2.10974 4.33678 1.000 31.73299 406 GLU B O 1
ATOM 896 N N . VAL B 2 75 ? -40.16170 1.23558 4.15578 1.000 30.16399 407 VAL B N 1
ATOM 897 C CA . VAL B 2 75 ? -40.43380 1.37102 5.59244 1.000 29.63938 407 VAL B CA 1
ATOM 898 C C . VAL B 2 75 ? -39.37607 0.64864 6.42473 1.000 35.20232 407 VAL B C 1
ATOM 899 O O . VAL B 2 75 ? -38.99411 1.10727 7.51453 1.000 34.09513 407 VAL B O 1
ATOM 903 N N . SER B 2 76 ? -38.88275 -0.48520 5.92662 1.000 33.10303 408 SER B N 1
ATOM 904 C CA . SER B 2 76 ? -37.87375 -1.264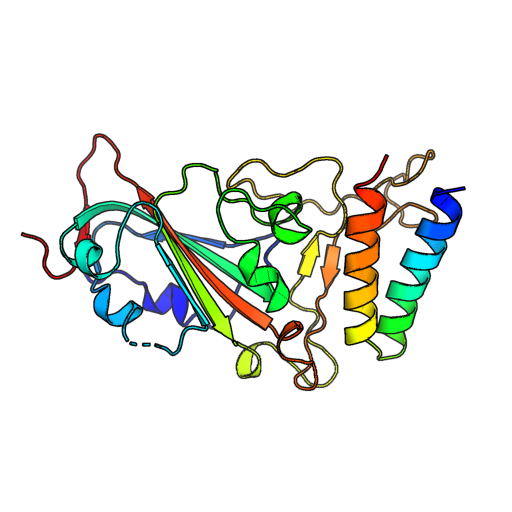67 6.62909 1.000 34.37453 408 SER B CA 1
ATOM 905 C C . SER B 2 76 ? -36.56550 -0.51160 6.81372 1.000 35.02096 408 SER B C 1
ATOM 906 O O . SER B 2 76 ? -35.77948 -0.87182 7.69555 1.000 36.66379 408 SER B O 1
ATOM 909 N N . GLN B 2 77 ? -36.31118 0.52520 6.01173 1.000 32.55928 409 GLN B N 1
ATOM 910 C CA . GLN B 2 77 ? -35.10134 1.32065 6.18954 1.000 27.78521 409 GLN B CA 1
ATOM 911 C C . GLN B 2 77 ? -35.17124 2.24514 7.40070 1.000 33.50608 409 GLN B C 1
ATOM 912 O O . GLN B 2 77 ? -34.12713 2.71536 7.85537 1.000 35.94226 409 GLN B O 1
ATOM 918 N N . ILE B 2 78 ? -36.36832 2.55709 7.89584 1.000 35.21745 410 ILE B N 1
ATOM 919 C CA . ILE B 2 78 ? -36.51632 3.42146 9.06611 1.000 31.86817 410 ILE B CA 1
ATOM 920 C C . ILE B 2 78 ? -36.28642 2.57256 10.30847 1.000 35.54128 410 ILE B C 1
ATOM 921 O O . ILE B 2 78 ? -37.21843 2.26023 11.05767 1.000 33.92191 410 ILE B O 1
ATOM 926 N N . ALA B 2 79 ? -35.03504 2.18161 10.51171 1.000 34.28621 411 ALA B N 1
ATOM 927 C CA . ALA B 2 79 ? -34.60499 1.36811 11.63825 1.000 35.23255 411 ALA B CA 1
ATOM 928 C C . ALA B 2 79 ? -33.12889 1.62979 11.85085 1.000 38.75285 411 ALA B C 1
ATOM 929 O O . ALA B 2 79 ? -32.41824 1.97349 10.89505 1.000 38.96727 411 ALA B O 1
ATOM 931 N N . PRO B 2 80 ? -32.63145 1.49365 13.07942 1.000 40.03690 412 PRO B N 1
ATOM 932 C CA . PRO B 2 80 ? -31.19086 1.62817 13.31084 1.000 33.15035 412 PRO B CA 1
ATOM 933 C C . PRO B 2 80 ? -30.42806 0.58214 12.51929 1.000 35.99725 412 PRO B C 1
ATOM 934 O O . PRO B 2 80 ? -30.89173 -0.54690 12.34787 1.000 43.62012 412 PRO B O 1
ATOM 938 N N . GLY B 2 81 ? -29.25804 0.97758 12.01323 1.000 43.24997 413 GLY B N 1
ATOM 939 C CA . GLY B 2 81 ? -28.36795 0.08323 11.30259 1.000 38.96087 413 GLY B CA 1
ATOM 940 C C . GLY B 2 81 ? -28.69208 -0.15508 9.84078 1.000 45.79969 413 GLY B C 1
ATOM 941 O O . GLY B 2 81 ? -28.02225 -0.97917 9.20902 1.000 47.79107 413 GLY B O 1
ATOM 942 N N . GLN B 2 82 ? -29.67763 0.54347 9.28205 1.000 38.35690 414 GLN B N 1
ATOM 943 C CA . GLN B 2 82 ? -30.16471 0.30029 7.93310 1.000 39.22846 414 GLN B CA 1
ATOM 944 C C . GLN B 2 82 ? -29.41196 1.14772 6.92178 1.000 41.92989 414 GLN B C 1
ATOM 945 O O . GLN B 2 82 ? -28.91491 2.23026 7.23772 1.000 44.65783 414 GLN B O 1
ATOM 951 N N . THR B 2 83 ? -29.32920 0.63536 5.69426 1.000 41.14513 415 THR B N 1
ATOM 952 C CA . THR B 2 83 ? -28.79666 1.36667 4.55608 1.000 43.19688 415 THR B CA 1
ATOM 953 C C . THR B 2 83 ? -29.80260 1.29072 3.41483 1.000 36.02470 415 THR B C 1
ATOM 954 O O . THR B 2 83 ? -30.72127 0.46551 3.41338 1.000 39.88107 415 THR B O 1
ATOM 958 N N . GLY B 2 84 ? -29.62930 2.16487 2.43436 1.000 36.93092 416 GLY B N 1
ATOM 959 C CA . GLY B 2 84 ? -30.59239 2.24063 1.35306 1.000 33.06735 416 GLY B CA 1
ATOM 960 C C . GLY B 2 84 ? -30.84260 3.66886 0.93176 1.000 33.26733 416 GLY B C 1
ATOM 961 O O . GLY B 2 84 ? -30.27339 4.58856 1.52057 1.000 35.69962 416 GLY B O 1
ATOM 962 N N . ASN B 2 85 ? -31.68212 3.87657 -0.08588 1.000 31.95639 417 ASN B N 1
ATOM 963 C CA . ASN B 2 85 ? -31.85340 5.22502 -0.61900 1.000 32.23340 417 ASN B CA 1
ATOM 964 C C . ASN B 2 85 ? -32.46295 6.16107 0.41886 1.000 32.43752 417 ASN B C 1
ATOM 965 O O . ASN B 2 85 ? -32.14070 7.35420 0.43900 1.000 31.14176 417 ASN B O 1
ATOM 970 N N . ILE B 2 86 ? -33.32973 5.64540 1.29074 1.000 32.75147 418 ILE B N 1
ATOM 971 C CA . ILE B 2 86 ? -33.97172 6.50710 2.27625 1.000 30.00767 418 ILE B CA 1
ATOM 972 C C . ILE B 2 86 ? -33.06935 6.70462 3.48545 1.000 36.66533 418 ILE B C 1
ATOM 973 O O . ILE B 2 86 ? -32.85892 7.83531 3.93347 1.000 31.17718 418 ILE B O 1
ATOM 978 N N . ALA B 2 87 ? -32.49173 5.62206 4.01163 1.000 36.37779 419 ALA B N 1
ATOM 979 C CA . ALA B 2 87 ? -31.62762 5.75969 5.18570 1.000 33.92825 419 ALA B CA 1
ATOM 980 C C . ALA B 2 87 ? -30.35895 6.55009 4.86759 1.000 30.39325 419 ALA B C 1
ATOM 981 O O . ALA B 2 87 ? -29.89812 7.33510 5.70940 1.000 35.80219 419 ALA B O 1
ATOM 983 N N . ASP B 2 88 ? -29.80464 6.39037 3.65748 1.000 34.78041 420 ASP B N 1
ATOM 984 C CA . ASP B 2 88 ? -28.56921 7.08127 3.29593 1.000 36.29994 420 ASP B CA 1
ATOM 985 C C . ASP B 2 88 ? -28.80773 8.55916 3.01322 1.000 34.06363 420 ASP B C 1
ATOM 986 O O . ASP B 2 88 ? -28.02017 9.40925 3.43754 1.000 36.94143 420 ASP B O 1
ATOM 991 N N . TYR B 2 89 ? -29.85496 8.88103 2.24329 1.000 34.75966 421 TYR B N 1
ATOM 992 C CA . TYR B 2 89 ? -29.97424 10.19266 1.61392 1.000 26.27580 421 TYR B CA 1
ATOM 993 C C . TYR B 2 89 ? -31.16116 11.02177 2.07944 1.000 32.75027 421 TYR B C 1
ATOM 994 O O . TYR B 2 89 ? -31.26771 12.18393 1.66059 1.000 34.00507 421 TYR B O 1
ATOM 1003 N N . ASN B 2 90 ? -32.05210 10.48027 2.92531 1.000 31.16271 422 ASN B N 1
ATOM 1004 C CA . ASN B 2 90 ? -33.29521 11.17106 3.26271 1.000 21.95871 422 ASN B CA 1
ATOM 1005 C C . ASN B 2 90 ? -33.53670 11.26119 4.76667 1.000 25.99333 422 ASN B C 1
ATOM 1006 O O . ASN B 2 90 ? -33.71924 12.36060 5.29584 1.000 30.21429 422 ASN B O 1
ATOM 1011 N N . TYR B 2 91 ? -33.57540 10.12538 5.45357 1.000 28.67639 423 TYR B N 1
ATOM 1012 C CA . TYR B 2 91 ? -33.86326 10.13224 6.89218 1.000 22.98342 423 TYR B CA 1
ATOM 1013 C C . TYR B 2 91 ? -33.10967 8.99705 7.56345 1.000 29.65208 423 TYR B C 1
ATOM 1014 O O . TYR B 2 91 ? -33.34143 7.82853 7.23727 1.000 31.95859 423 TYR B O 1
ATOM 1023 N N . LYS B 2 92 ? -32.24270 9.33523 8.52888 1.000 30.25571 424 LYS B N 1
ATOM 1024 C CA . LYS B 2 92 ? -31.28566 8.39025 9.09522 1.000 28.27092 424 LYS B CA 1
ATOM 1025 C C . LYS B 2 92 ? -31.48762 8.28551 10.59989 1.000 32.21005 424 LYS B C 1
ATOM 1026 O O . LYS B 2 92 ? -31.36596 9.28799 11.31390 1.000 34.05992 424 LYS B O 1
ATOM 1032 N N . LEU B 2 93 ? -31.79663 7.02617 11.09835 1.000 32.25579 425 LEU B N 1
ATOM 1033 C CA . LEU B 2 93 ? -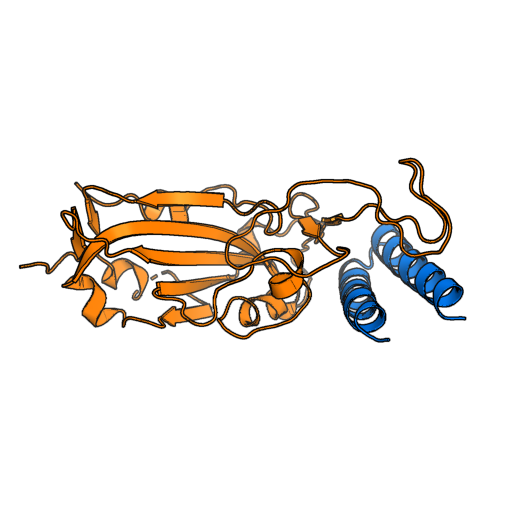31.81675 6.86425 12.55100 1.000 34.27911 425 LEU B CA 1
ATOM 1034 C C . LEU B 2 93 ? -30.43982 6.45841 13.06440 1.000 36.56049 425 LEU B C 1
ATOM 1035 O O . LEU B 2 93 ? -29.67841 5.78526 12.35918 1.000 37.29784 425 LEU B O 1
ATOM 1040 N N . PRO B 2 94 ? -30.11799 6.83101 14.30084 1.000 43.33748 426 PRO B N 1
ATOM 1041 C CA . PRO B 2 94 ? -28.83384 6.43824 14.88868 1.000 46.74774 426 PRO B CA 1
ATOM 1042 C C . PRO B 2 94 ? -28.82579 4.99334 15.36386 1.000 45.90798 426 PRO B C 1
ATOM 1043 O O . PRO B 2 94 ? -29.86621 4.40075 15.66446 1.000 41.93628 426 PRO B O 1
ATOM 1047 N N . ASP B 2 95 ? -27.61134 4.43567 15.44467 1.000 45.41963 427 ASP B N 1
ATOM 1048 C CA . ASP B 2 95 ? -27.45095 3.05478 15.88786 1.000 48.48373 427 ASP B CA 1
ATOM 1049 C C . ASP B 2 95 ? -28.03052 2.83792 17.28050 1.000 52.81778 427 ASP B C 1
ATOM 1050 O O . ASP B 2 95 ? -28.44796 1.72284 17.61013 1.000 53.75245 427 ASP B O 1
ATOM 1055 N N . ASP B 2 96 ? -28.08698 3.88908 18.09832 1.000 50.59367 428 ASP B N 1
ATOM 1056 C CA . ASP B 2 96 ? -28.53305 3.79972 19.48358 1.000 53.60186 428 ASP B CA 1
ATOM 1057 C C . ASP B 2 96 ? -29.90704 4.43063 19.69418 1.000 57.22076 428 ASP B C 1
ATOM 1058 O O . ASP B 2 96 ? -30.19264 4.95830 20.77173 1.000 61.26542 428 ASP B O 1
ATOM 1063 N N . PHE B 2 97 ? -30.76425 4.37037 18.67670 1.000 52.18649 429 PHE B N 1
ATOM 1064 C CA . PHE B 2 97 ? -32.06947 5.01980 18.72512 1.000 45.54582 429 PHE B CA 1
ATOM 1065 C C . PHE B 2 97 ? -32.89381 4.54506 19.91967 1.000 50.65805 429 PHE B C 1
ATOM 1066 O O . PHE B 2 97 ? -32.94808 3.35025 20.22496 1.000 51.36290 429 PHE B O 1
ATOM 1074 N N . THR B 2 98 ? -33.53389 5.49729 20.60093 1.000 46.21392 430 THR B N 1
ATOM 1075 C CA . THR B 2 98 ? -34.46652 5.20933 21.69078 1.000 51.16617 430 THR B CA 1
ATOM 1076 C C . THR B 2 98 ? -35.82427 5.80675 21.32967 1.000 51.59721 430 THR B C 1
ATOM 1077 O O . THR B 2 98 ? -36.04013 7.02062 21.44953 1.000 40.01865 430 THR B O 1
ATOM 1081 N N . GLY B 2 99 ? -36.72729 4.94759 20.87179 1.000 41.53522 431 GLY B N 1
ATOM 1082 C CA . GLY B 2 99 ? -38.07368 5.36636 20.54128 1.000 40.10781 431 GLY B CA 1
ATOM 1083 C C . GLY B 2 99 ? -38.76208 4.30372 19.69923 1.000 34.15206 431 GLY B C 1
ATOM 1084 O O . GLY B 2 99 ? -38.33325 3.15067 19.66316 1.000 39.22812 431 GLY B O 1
ATOM 1085 N N . CYS B 2 100 ? -39.83154 4.72305 19.02528 1.000 34.57243 432 CYS B N 1
ATOM 1086 C CA . CYS B 2 100 ? -40.63566 3.80884 18.22772 1.000 28.97030 432 CYS B CA 1
ATOM 1087 C C . CYS B 2 100 ? -40.75809 4.31001 16.80528 1.000 28.59416 432 CYS B C 1
ATOM 1088 O O . CYS B 2 100 ? -40.81072 5.51813 16.55329 1.000 31.39109 432 CYS B O 1
ATOM 1091 N N . VAL B 2 101 ? -40.87069 3.34971 15.89868 1.000 29.17566 433 VAL B N 1
ATOM 1092 C CA . VAL B 2 101 ? -41.13003 3.60403 14.48267 1.000 30.27542 433 VAL B CA 1
ATOM 1093 C C . VAL B 2 101 ? -42.50778 3.03569 14.17045 1.000 32.27962 433 VAL B C 1
ATOM 1094 O O . VAL B 2 101 ? -42.74912 1.84109 14.38482 1.000 33.84977 433 VAL B O 1
ATOM 1098 N N . ILE B 2 102 ? -43.40832 3.89246 13.68782 1.000 29.09500 434 ILE B N 1
ATOM 1099 C CA . ILE B 2 102 ? -44.80711 3.55972 13.41701 1.000 32.40053 434 ILE B CA 1
ATOM 1100 C C . ILE B 2 102 ? -45.12894 3.93018 11.96921 1.000 35.72890 434 ILE B C 1
ATOM 1101 O O . ILE B 2 102 ? -44.81525 5.04382 11.53104 1.000 32.80874 434 ILE B O 1
ATOM 1106 N N . ALA B 2 103 ? -45.78608 3.02175 11.23815 1.000 30.89640 435 ALA B N 1
ATOM 1107 C CA . ALA B 2 103 ? -46.12843 3.28509 9.83965 1.000 34.71799 435 ALA B CA 1
ATOM 1108 C C . ALA B 2 103 ? -47.50129 2.71156 9.50378 1.000 39.57154 435 ALA B C 1
ATOM 1109 O O . ALA B 2 103 ? -47.98094 1.78480 10.16121 1.000 40.13009 435 ALA B O 1
ATOM 1111 N N . TRP B 2 104 ? -48.13682 3.27661 8.47109 1.000 35.29322 436 TRP B N 1
ATOM 1112 C CA . TRP B 2 104 ? -49.39618 2.73740 7.96923 1.000 34.40768 436 TRP B CA 1
ATOM 1113 C C . TRP B 2 104 ? -49.59603 3.11197 6.50181 1.000 38.44272 436 TRP B C 1
ATOM 1114 O O . TRP B 2 104 ? -49.05576 4.10796 6.00849 1.000 32.45791 436 TRP B O 1
ATOM 1125 N N . ASN B 2 105 ? -50.38784 2.29225 5.81622 1.000 32.58048 437 ASN B N 1
ATOM 1126 C CA . ASN B 2 105 ? -50.65432 2.48748 4.39790 1.000 32.63643 437 ASN B CA 1
ATOM 1127 C C . ASN B 2 105 ? -51.56772 3.69110 4.21116 1.000 38.32939 437 ASN B C 1
ATOM 1128 O O . ASN B 2 105 ? -52.64543 3.75976 4.80942 1.000 39.78424 437 ASN B O 1
ATOM 1133 N N . SER B 2 106 ? -51.14428 4.64631 3.38778 1.000 32.74226 438 SER B N 1
ATOM 1134 C CA . SER B 2 106 ? -51.91768 5.86160 3.16960 1.000 33.39809 438 SER B CA 1
ATOM 1135 C C . SER B 2 106 ? -52.34270 6.00770 1.71053 1.000 38.40477 438 SER B C 1
ATOM 1136 O O . SER B 2 106 ? -52.55536 7.12367 1.23618 1.000 35.50156 438 SER B O 1
ATOM 1139 N N . ASN B 2 107 ? -52.48450 4.87564 1.01228 1.000 40.08556 439 ASN B N 1
ATOM 1140 C CA . ASN B 2 107 ? -52.87318 4.86889 -0.40269 1.000 43.41641 439 ASN B CA 1
ATOM 1141 C C . ASN B 2 107 ? -54.15401 5.65535 -0.64728 1.000 41.78968 439 ASN B C 1
ATOM 1142 O O . ASN B 2 107 ? -54.25436 6.40824 -1.62243 1.000 43.76819 439 ASN B O 1
ATOM 1147 N N . LYS B 2 108 ? -55.14436 5.50145 0.23713 1.000 42.96473 440 LYS B N 1
ATOM 1148 C CA . LYS B 2 108 ? -56.40488 6.21770 0.06873 1.000 40.95987 440 LYS B CA 1
ATOM 1149 C C . LYS B 2 108 ? -56.21796 7.72516 0.14866 1.000 44.32934 440 LYS B C 1
ATOM 1150 O O . LYS B 2 108 ? -56.96040 8.47417 -0.49311 1.000 54.10702 440 LYS B O 1
ATOM 1156 N N . LEU B 2 109 ? -55.22631 8.18879 0.90615 1.000 48.84990 441 LEU B N 1
ATOM 1157 C CA . LEU B 2 109 ? -55.03185 9.61721 1.12254 1.000 45.19033 441 LEU B CA 1
ATOM 1158 C C . LEU B 2 109 ? -54.00979 10.23033 0.17801 1.000 43.53796 441 LEU B C 1
ATOM 1159 O O . LEU B 2 109 ? -54.17018 11.38165 -0.24439 1.000 47.23249 441 LEU B O 1
ATOM 1164 N N . ASP B 2 110 ? -52.95047 9.49251 -0.14414 1.000 40.94315 442 ASP B N 1
ATOM 1165 C CA . ASP B 2 110 ? -51.78569 10.07153 -0.78924 1.000 36.53417 442 ASP B CA 1
ATOM 1166 C C . ASP B 2 110 ? -51.57791 9.61743 -2.22933 1.000 38.03939 442 ASP B C 1
ATOM 1167 O O . ASP B 2 110 ? -50.67549 10.13801 -2.88925 1.000 41.93667 442 ASP B O 1
ATOM 1172 N N . SER B 2 111 ? -52.36850 8.67378 -2.73016 1.000 41.07727 443 SER B N 1
ATOM 1173 C CA . SER B 2 111 ? -52.33683 8.30139 -4.14087 1.000 37.77370 443 SER B CA 1
ATOM 1174 C C . SER B 2 111 ? -53.41162 9.06057 -4.89992 1.000 47.64982 443 SER B C 1
ATOM 1175 O O . SER B 2 111 ? -54.50091 9.30915 -4.37754 1.000 48.36653 443 SER B O 1
ATOM 1178 N N . LYS B 2 112 ? -53.10889 9.39693 -6.15635 1.000 51.27371 444 LYS B N 1
ATOM 1179 C CA . LYS B 2 112 ? -54.03609 10.12077 -7.01297 1.000 44.59057 444 LYS B CA 1
ATOM 1180 C C . LYS B 2 112 ? -54.01242 9.50932 -8.40342 1.000 49.02135 444 LYS B C 1
ATOM 1181 O O . LYS B 2 112 ? -52.95512 9.09489 -8.88795 1.000 44.33659 444 LYS B O 1
ATOM 1187 N N . VAL B 2 113 ? -55.18744 9.43773 -9.03208 1.000 50.62857 445 VAL B N 1
ATOM 1188 C CA . VAL B 2 113 ? -55.26022 8.99192 -10.41812 1.000 45.55623 445 VAL B CA 1
ATOM 1189 C C . VAL B 2 113 ? -54.36387 9.87509 -11.26398 1.000 44.43759 445 VAL B C 1
ATOM 1190 O O . VAL B 2 113 ? -54.48047 11.10440 -11.23934 1.000 53.50151 445 VAL B O 1
ATOM 1194 N N . GLY B 2 114 ? -53.44815 9.25478 -12.00098 1.000 48.16321 446 GLY B N 1
ATOM 1195 C CA . GLY B 2 114 ? -52.48372 10.00975 -12.76758 1.000 47.65542 446 GLY B CA 1
ATOM 1196 C C . GLY B 2 114 ? -51.24384 10.42091 -12.00839 1.000 56.09804 446 GLY B C 1
ATOM 1197 O O . GLY B 2 114 ? -50.37199 11.07504 -12.59241 1.000 46.46225 446 GLY B O 1
ATOM 1198 N N . GLY B 2 115 ? -51.13984 10.08047 -10.72238 1.000 45.23200 447 GLY B N 1
ATOM 1199 C CA . GLY B 2 115 ? -49.89039 10.27336 -10.01304 1.000 42.62885 447 GLY B CA 1
ATOM 1200 C C . GLY B 2 115 ? -49.83797 11.48724 -9.11389 1.000 43.37101 447 GLY B C 1
ATOM 1201 O O . GLY B 2 115 ? -50.13151 12.60765 -9.53848 1.000 47.98182 447 GLY B O 1
ATOM 1202 N N . ASN B 2 116 ? -49.46552 11.27124 -7.85477 1.000 41.28343 448 ASN B N 1
ATOM 1203 C CA . ASN B 2 116 ? -49.25646 12.35013 -6.89885 1.000 41.92799 448 ASN B CA 1
ATOM 1204 C C . ASN B 2 116 ? -47.76705 12.67416 -6.85592 1.000 41.44584 448 ASN B C 1
ATOM 1205 O O . ASN B 2 116 ? -46.97467 11.91286 -6.28887 1.000 47.91383 448 ASN B O 1
ATOM 1210 N N . TYR B 2 117 ? -47.39554 13.82104 -7.41938 1.000 38.94794 449 TYR B N 1
ATOM 1211 C CA . TYR B 2 117 ? -46.00509 14.24552 -7.49234 1.000 38.12329 449 TYR B CA 1
ATOM 1212 C C . TYR B 2 117 ? -45.64507 15.23243 -6.38474 1.000 39.22946 449 TYR B C 1
ATOM 1213 O O . TYR B 2 117 ? -44.56274 15.82484 -6.41348 1.000 38.94115 449 TYR B O 1
ATOM 1222 N N . ASN B 2 118 ? -46.51151 15.37172 -5.37939 1.000 44.06961 450 ASN B N 1
ATOM 1223 C CA . ASN B 2 118 ? -46.25370 16.28049 -4.26686 1.000 44.60803 450 ASN B CA 1
ATOM 1224 C C . ASN B 2 118 ? -45.25218 15.71587 -3.26753 1.000 39.31869 450 ASN B C 1
ATOM 1225 O O . ASN B 2 118 ? -44.61472 16.48691 -2.54018 1.000 37.66795 450 ASN B O 1
ATOM 1230 N N . TYR B 2 119 ? -45.11074 14.39461 -3.20055 1.000 37.19362 451 TYR B N 1
ATOM 1231 C CA . TYR B 2 119 ? -44.16266 13.75132 -2.30133 1.000 34.99599 451 TYR B CA 1
ATOM 1232 C C . TYR B 2 119 ? -42.87957 13.42818 -3.05501 1.000 37.41199 451 TYR B C 1
ATOM 1233 O O . TYR B 2 119 ? -42.92051 12.78452 -4.10918 1.000 37.43741 451 TYR B O 1
ATOM 1242 N N . LEU B 2 120 ? -41.75261 13.87846 -2.51273 1.000 33.93591 452 LEU B N 1
ATOM 1243 C CA . LEU B 2 120 ? -40.43921 13.74331 -3.12186 1.000 31.56024 452 LEU B CA 1
ATOM 1244 C C . LEU B 2 120 ? -39.51096 12.92506 -2.23754 1.000 37.83925 452 LEU B C 1
ATOM 1245 O O . LEU B 2 120 ? -39.72784 12.79309 -1.02605 1.000 32.91377 452 LEU B O 1
ATOM 1250 N N . TYR B 2 121 ? -38.45477 12.39413 -2.85512 1.000 31.11688 453 TYR B N 1
ATOM 1251 C CA . TYR B 2 121 ? -37.31221 11.82640 -2.14681 1.000 32.69243 453 TYR B CA 1
ATOM 1252 C C . TYR B 2 121 ? -36.04114 12.25315 -2.86787 1.000 34.83110 453 TYR B C 1
ATOM 1253 O O . TYR B 2 121 ? -36.06762 12.63233 -4.04446 1.000 32.83737 453 TYR B O 1
ATOM 1262 N N . ARG B 2 122 ? -34.91947 12.16650 -2.15988 1.000 33.21532 454 ARG B N 1
ATOM 1263 C CA . ARG B 2 122 ? -33.61130 12.50412 -2.71332 1.000 27.86372 454 ARG B CA 1
ATOM 1264 C C . ARG B 2 122 ? -32.93394 11.24703 -3.24458 1.000 28.74985 454 ARG B C 1
ATOM 1265 O O . ARG B 2 122 ? -32.70868 10.29484 -2.49407 1.000 33.45817 454 ARG B O 1
ATOM 1273 N N . LEU B 2 123 ? -32.63838 11.23530 -4.55455 1.000 25.11720 455 LEU B N 1
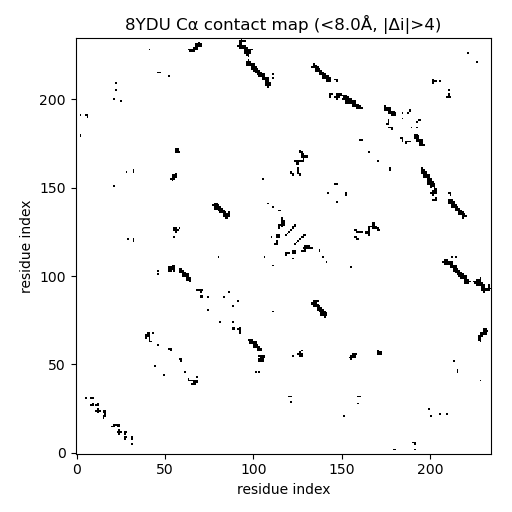ATOM 1274 C CA . LEU B 2 123 ? -31.98617 10.08744 -5.17217 1.000 28.64229 455 LEU B CA 1
ATOM 1275 C C . LEU B 2 123 ? -30.46031 10.18040 -5.19069 1.000 32.28266 455 LEU B C 1
ATOM 1276 O O . LEU B 2 123 ? -29.78454 9.14047 -5.21015 1.000 31.30138 455 LEU B O 1
ATOM 1281 N N . PHE B 2 124 ? -29.89112 11.38206 -5.17656 1.000 32.53401 456 PHE B N 1
ATOM 1282 C CA . PHE B 2 124 ? -28.45231 11.56078 -5.32060 1.000 32.40790 456 PHE B CA 1
ATOM 1283 C C . PHE B 2 124 ? -27.91269 12.36327 -4.14788 1.000 34.42678 456 PHE B C 1
ATOM 1284 O O . PHE B 2 124 ? -28.54648 13.32444 -3.70974 1.000 34.83875 456 PHE B O 1
ATOM 1292 N N . ARG B 2 125 ? -26.72766 11.98753 -3.67010 1.000 33.11016 457 ARG B N 1
ATOM 1293 C CA . ARG B 2 125 ? -26.03770 12.72583 -2.61746 1.000 34.53968 457 ARG B CA 1
ATOM 1294 C C . ARG B 2 125 ? -24.59685 12.23822 -2.54377 1.000 35.58669 457 ARG B C 1
ATOM 1295 O O . ARG B 2 125 ? -24.33872 11.04200 -2.69917 1.000 40.14805 457 ARG B O 1
ATOM 1303 N N . LYS B 2 126 ? -23.66515 13.16579 -2.29239 1.000 33.96627 458 LYS B N 1
ATOM 1304 C CA . LYS B 2 126 ? -22.24893 12.80153 -2.27036 1.000 41.74849 458 LYS B CA 1
ATOM 1305 C C . LYS B 2 126 ? -21.90837 11.87726 -1.10503 1.000 46.90072 458 LYS B C 1
ATOM 1306 O O . LYS B 2 126 ? -21.02319 11.02345 -1.22991 1.000 44.40119 458 LYS B O 1
ATOM 1312 N N . SER B 2 127 ? -22.58692 12.02795 0.02909 1.000 42.44941 459 SER B N 1
ATOM 1313 C CA . SER B 2 127 ? -22.29387 11.23805 1.21815 1.000 47.87955 459 SER B CA 1
ATOM 1314 C C . SER B 2 127 ? -23.58546 10.94887 1.97010 1.000 37.34353 459 SER B C 1
ATOM 1315 O O . SER B 2 127 ? -24.61817 11.58611 1.74243 1.000 38.17652 459 SER B O 1
ATOM 1318 N N . ASN B 2 128 ? -23.50731 9.98498 2.88364 1.000 39.14667 460 ASN B N 1
ATOM 1319 C CA . ASN B 2 128 ? -24.66423 9.60971 3.68997 1.000 42.81443 460 ASN B CA 1
ATOM 1320 C C . ASN B 2 128 ? -24.97217 10.65506 4.75374 1.000 35.67423 460 ASN B C 1
ATOM 1321 O O . ASN B 2 128 ? -24.08916 11.36058 5.24714 1.000 42.60726 460 ASN B O 1
ATOM 1326 N N . LEU B 2 129 ? -26.24947 10.74402 5.10125 1.000 35.11111 461 LEU B N 1
ATOM 1327 C CA . LEU B 2 129 ? -26.67590 11.62553 6.17735 1.000 36.54619 461 LEU B CA 1
ATOM 1328 C C . LEU B 2 129 ? -26.14157 11.14604 7.51556 1.000 35.14408 461 LEU B C 1
ATOM 1329 O O . LEU B 2 129 ? -25.98431 9.94595 7.76114 1.000 34.39563 461 LEU B O 1
ATOM 1334 N N . LYS B 2 130 ? -25.87403 12.10010 8.39085 1.000 36.60696 462 LYS B N 1
ATOM 1335 C CA . LYS B 2 130 ? -25.71299 11.77011 9.79291 1.000 33.07884 462 LYS B CA 1
ATOM 1336 C C . LYS B 2 130 ? -27.08329 11.50420 10.40756 1.000 37.02116 462 LYS B C 1
ATOM 1337 O O . LYS B 2 130 ? -28.10304 11.93802 9.86817 1.000 36.52873 462 LYS B O 1
ATOM 1343 N N . PRO B 2 131 ? -27.14167 10.81502 11.54999 1.000 40.52263 463 PRO B N 1
ATOM 1344 C CA . PRO B 2 131 ? -28.44196 10.59007 12.19282 1.000 36.12443 463 PRO B CA 1
ATOM 1345 C C . PRO B 2 131 ? -29.17843 11.89771 12.44495 1.000 37.32823 463 PRO B C 1
ATOM 1346 O O . PRO B 2 131 ? -28.62481 12.84626 13.01503 1.000 34.33298 463 PRO B O 1
ATOM 1350 N N . PHE B 2 132 ? -30.44020 11.94059 12.01127 1.000 28.28008 464 PHE B N 1
ATOM 1351 C CA . PHE B 2 132 ? -31.34853 13.06366 12.22083 1.000 30.90770 464 PHE B CA 1
ATOM 1352 C C . PHE B 2 132 ? -30.90446 14.32017 11.47682 1.000 38.60146 464 PHE B C 1
ATOM 1353 O O . PHE B 2 132 ? -31.42933 15.41245 11.73532 1.000 37.16056 464 PHE B O 1
ATOM 1361 N N . GLU B 2 133 ? -29.96591 14.19842 10.54374 1.000 43.86154 465 GLU B N 1
ATOM 1362 C CA . GLU B 2 133 ? -29.64518 15.30085 9.64846 1.000 43.14574 465 GLU B CA 1
ATOM 1363 C C . GLU B 2 133 ? -30.76037 15.49025 8.62345 1.000 39.82685 465 GLU B C 1
ATOM 1364 O O . GLU B 2 133 ? -31.45206 14.54048 8.24448 1.000 33.77160 465 GLU B O 1
ATOM 1370 N N . ARG B 2 134 ? -30.94336 16.73725 8.18631 1.000 33.40114 466 ARG B N 1
ATOM 1371 C CA . ARG B 2 134 ? -31.99757 17.10593 7.24763 1.000 33.51812 466 ARG B CA 1
ATOM 1372 C C . ARG B 2 134 ? -31.37946 17.92948 6.12944 1.000 36.70426 466 ARG B C 1
ATOM 1373 O O . ARG B 2 134 ? -30.82373 19.00166 6.38291 1.000 43.44959 466 ARG B O 1
ATOM 1381 N N . ASP B 2 135 ? -31.45903 17.42519 4.90291 1.000 30.64700 467 ASP B N 1
ATOM 1382 C CA . ASP B 2 135 ? -30.86749 18.08301 3.73757 1.000 32.70891 467 ASP B CA 1
ATOM 1383 C C . ASP B 2 135 ? -32.00451 18.46171 2.79911 1.000 37.34183 467 ASP B C 1
ATOM 1384 O O . ASP B 2 135 ? -32.65731 17.58433 2.22381 1.000 37.97573 467 ASP B O 1
ATOM 1389 N N . ILE B 2 136 ? -32.25062 19.76439 2.64977 1.000 37.35568 468 ILE B N 1
ATOM 1390 C CA . ILE B 2 136 ? -33.30208 20.26131 1.77420 1.000 37.55375 468 ILE B CA 1
ATOM 1391 C C . ILE B 2 136 ? -32.73074 21.01440 0.57953 1.000 38.64765 468 ILE B C 1
ATOM 1392 O O . ILE B 2 136 ? -33.47944 21.68008 -0.14237 1.000 35.04317 468 ILE B O 1
ATOM 1397 N N . SER B 2 137 ? -31.41952 20.92771 0.35895 1.000 31.92106 469 SER B N 1
ATOM 1398 C CA . SER B 2 137 ? -30.79590 21.57586 -0.78837 1.000 36.89246 469 SER B CA 1
ATOM 1399 C C . SER B 2 137 ? -31.29531 20.96362 -2.08884 1.000 37.85272 469 SER B C 1
ATOM 1400 O O . SER B 2 137 ? -31.73351 19.81302 -2.13335 1.000 36.00830 469 SER B O 1
ATOM 1403 N N . THR B 2 138 ? -31.22267 21.74801 -3.16047 1.000 36.45032 470 THR B N 1
ATOM 1404 C CA . THR B 2 138 ? -31.60907 21.29215 -4.48784 1.000 33.49653 470 THR B CA 1
ATOM 1405 C C . THR B 2 138 ? -30.53221 21.64018 -5.50180 1.000 42.84486 470 THR B C 1
ATOM 1406 O O . THR B 2 138 ? -30.81522 22.09471 -6.61129 1.000 42.41527 470 THR B O 1
ATOM 1410 N N . GLU B 2 139 ? -29.27746 21.41846 -5.13653 1.000 39.18086 471 GLU B N 1
ATOM 1411 C CA . GLU B 2 139 ? -28.17585 21.64853 -6.04847 1.000 38.74478 471 GLU B CA 1
ATOM 1412 C C . GLU B 2 139 ? -28.11552 20.53780 -7.08776 1.000 41.52062 471 GLU B C 1
ATOM 1413 O O . GLU B 2 139 ? -28.40038 19.37698 -6.79865 1.000 36.75656 471 GLU B O 1
ATOM 1419 N N . ILE B 2 140 ? -27.73516 20.89985 -8.31085 1.000 38.27103 472 ILE B N 1
ATOM 1420 C CA . ILE B 2 140 ? -27.57785 19.88889 -9.34798 1.000 35.91731 472 ILE B CA 1
ATOM 1421 C C . ILE B 2 140 ? -26.45452 18.94370 -8.95204 1.000 35.72528 472 ILE B C 1
ATOM 1422 O O . ILE B 2 140 ? -25.36466 19.37798 -8.55269 1.000 41.56181 472 ILE B O 1
ATOM 1427 N N . TYR B 2 141 ? -26.71569 17.64133 -9.03871 1.000 34.41601 473 TYR B N 1
ATOM 1428 C CA . TYR B 2 141 ? -25.73779 16.65835 -8.59523 1.000 37.91745 473 TYR B CA 1
ATOM 1429 C C . TYR B 2 141 ? -24.76555 16.34891 -9.72003 1.000 41.69641 473 TYR B C 1
ATOM 1430 O O . TYR B 2 141 ? -25.17708 15.95359 -10.81727 1.000 39.73122 473 TYR B O 1
ATOM 1439 N N . GLN B 2 142 ? -23.47704 16.51435 -9.43953 1.000 41.10255 474 GLN B N 1
ATOM 1440 C CA . GLN B 2 142 ? -22.43790 16.26103 -10.43088 1.000 42.65004 474 GLN B CA 1
ATOM 1441 C C . GLN B 2 142 ? -22.06220 14.78750 -10.36520 1.000 43.13189 474 GLN B C 1
ATOM 1442 O O . GLN B 2 142 ? -21.29326 14.36661 -9.49974 1.000 39.55983 474 GLN B O 1
ATOM 1448 N N . ALA B 2 143 ? -22.59445 13.99671 -11.30023 1.000 36.37621 475 ALA B N 1
ATOM 1449 C CA . ALA B 2 143 ? -22.28474 12.57545 -11.32456 1.000 41.60652 475 ALA B CA 1
ATOM 1450 C C . ALA B 2 143 ? -21.01822 12.25529 -12.10245 1.000 45.28273 475 ALA B C 1
ATOM 1451 O O . ALA B 2 143 ? -20.40195 11.21369 -11.85270 1.000 46.87602 475 ALA B O 1
ATOM 1453 N N . GLY B 2 144 ? -20.61366 13.12286 -13.03072 1.000 49.15597 476 GLY B N 1
ATOM 1454 C CA . GLY B 2 144 ? -19.47263 12.88677 -13.87270 1.000 53.09551 476 GLY B CA 1
ATOM 1455 C C . GLY B 2 144 ? -18.30734 13.80200 -13.56547 1.000 57.57751 476 GLY B C 1
ATOM 1456 O O . GLY B 2 144 ? -18.21410 14.40243 -12.48286 1.000 43.82573 476 GLY B O 1
ATOM 1457 N N . ASN B 2 145 ? -17.40063 13.92379 -14.54211 1.000 52.01969 477 ASN B N 1
ATOM 1458 C CA . ASN B 2 145 ? -16.19013 14.72101 -14.37753 1.000 55.38757 477 ASN B CA 1
ATOM 1459 C C . ASN B 2 145 ? -16.40481 16.20476 -14.64913 1.000 51.85129 477 ASN B C 1
ATOM 1460 O O . ASN B 2 145 ? -15.57962 17.02128 -14.22823 1.000 62.72475 477 ASN B O 1
ATOM 1465 N N . LYS B 2 146 ? -17.47765 16.57308 -15.33398 1.000 56.71936 478 LYS B N 1
ATOM 1466 C CA . LYS B 2 146 ? -17.53853 18.00139 -15.61469 1.000 59.41452 478 LYS B CA 1
ATOM 1467 C C . LYS B 2 146 ? -18.45070 18.71769 -14.62581 1.000 50.39349 478 LYS B C 1
ATOM 1468 O O . LYS B 2 146 ? -19.54960 18.22996 -14.32593 1.000 44.46667 478 LYS B O 1
ATOM 1474 N N . PRO B 2 147 ? -18.00079 19.86630 -14.11833 1.000 50.03041 479 PRO B N 1
ATOM 1475 C CA . PRO B 2 147 ? -18.86761 20.68588 -13.26471 1.000 49.10489 479 PRO B CA 1
ATOM 1476 C C . PRO B 2 147 ? -20.17777 21.01470 -13.96208 1.000 49.43111 479 PRO B C 1
ATOM 1477 O O . PRO B 2 147 ? -20.22370 21.25209 -15.17137 1.000 51.05454 479 PRO B O 1
ATOM 1481 N N . CYS B 2 148 ? -21.25109 21.02507 -13.18396 1.000 36.44086 480 CYS B N 1
ATOM 1482 C CA . CYS B 2 148 ? -22.58589 21.18631 -13.73461 1.000 42.71100 480 CYS B CA 1
ATOM 1483 C C . CYS B 2 148 ? -23.00461 22.63943 -13.89513 1.000 39.50500 480 CYS B C 1
ATOM 1484 O O . CYS B 2 148 ? -23.90714 22.91974 -14.69044 1.000 46.34443 480 CYS B O 1
ATOM 1487 N N . ASN B 2 149 ? -22.38085 23.56145 -13.16069 1.000 47.25614 481 ASN B N 1
ATOM 1488 C CA . ASN B 2 149 ? -22.66486 24.99289 -13.28329 1.000 36.52246 481 ASN B CA 1
ATOM 1489 C C . ASN B 2 149 ? -24.15708 25.29598 -13.14356 1.000 49.11150 481 ASN B C 1
ATOM 1490 O O . ASN B 2 149 ? -24.70076 26.18330 -13.80367 1.000 45.36363 481 ASN B O 1
ATOM 1495 N N . GLY B 2 150 ? -24.83074 24.55359 -12.26517 1.000 46.24424 482 GLY B N 1
ATOM 1496 C CA . GLY B 2 150 ? -26.22309 24.82901 -11.97752 1.000 34.92818 482 GLY B CA 1
ATOM 1497 C C . GLY B 2 150 ? -27.22058 24.42553 -13.03424 1.000 50.48841 482 GLY B C 1
ATOM 1498 O O . GLY B 2 150 ? -28.39563 24.79205 -12.92130 1.000 51.65800 482 GLY B O 1
ATOM 1499 N N . VAL B 2 151 ? -26.80372 23.68705 -14.05689 1.000 48.64918 483 VAL B N 1
ATOM 1500 C CA . VAL B 2 151 ? -27.68467 23.27800 -15.14290 1.000 54.95845 483 VAL B CA 1
ATOM 1501 C C . VAL B 2 151 ? -27.70437 21.76026 -15.19358 1.000 46.32523 483 VAL B C 1
ATOM 1502 O O . VAL B 2 151 ? -26.64412 21.12202 -15.18971 1.000 42.92677 483 VAL B O 1
ATOM 1506 N N . ALA B 2 152 ? -28.90515 21.18814 -15.24022 1.000 47.12898 484 ALA B N 1
ATOM 1507 C CA . ALA B 2 152 ? -29.03669 19.74916 -15.40513 1.000 45.31966 484 ALA B CA 1
ATOM 1508 C C . ALA B 2 152 ? -28.61860 19.34581 -16.81290 1.000 41.78676 484 ALA B C 1
ATOM 1509 O O . ALA B 2 152 ? -28.83357 20.07876 -17.78219 1.000 47.79297 484 ALA B O 1
ATOM 1511 N N . GLY B 2 153 ? -28.00787 18.17015 -16.92242 1.000 41.08656 485 GLY B N 1
ATOM 1512 C CA . GLY B 2 153 ? -27.60105 17.69506 -18.23560 1.000 40.02038 485 GLY B CA 1
ATOM 1513 C C . GLY B 2 153 ? -26.96054 16.32454 -18.20857 1.000 50.60992 485 GLY B C 1
ATOM 1514 O O . GLY B 2 153 ? -27.28686 15.49732 -17.35275 1.000 39.13373 485 GLY B O 1
ATOM 1515 N N . PHE B 2 154 ? -26.05575 16.06465 -19.15112 1.000 40.64605 486 PHE B N 1
ATOM 1516 C CA . PHE B 2 154 ? -25.31336 14.80922 -19.15461 1.000 47.91890 486 PHE B CA 1
ATOM 1517 C C . PHE B 2 154 ? -24.57841 14.61685 -17.83141 1.000 41.86297 486 PHE B C 1
ATOM 1518 O O . PHE B 2 154 ? -23.68049 15.39501 -17.50056 1.000 43.21344 486 PHE B O 1
ATOM 1526 N N . ASN B 2 155 ? -24.95514 13.58252 -17.07132 1.000 37.91706 487 ASN B N 1
ATOM 1527 C CA . ASN B 2 155 ? -24.35806 13.27539 -15.76773 1.000 41.70428 487 ASN B CA 1
ATOM 1528 C C . ASN B 2 155 ? -24.49594 14.43868 -14.79032 1.000 34.08164 487 ASN B C 1
ATOM 1529 O O . ASN B 2 155 ? -23.67131 14.59269 -13.88927 1.000 32.66824 487 ASN B O 1
ATOM 1534 N N . CYS B 2 156 ? -25.52260 15.26831 -14.97172 1.000 36.38319 488 CYS B N 1
ATOM 1535 C CA . CYS B 2 156 ? -25.79267 16.41411 -14.09942 1.000 38.48197 488 CYS B CA 1
ATOM 1536 C C . CYS B 2 156 ? -27.27758 16.39008 -13.76774 1.000 34.04255 488 CYS B C 1
ATOM 1537 O O . CYS B 2 156 ? -28.09710 16.84741 -14.56176 1.000 35.07467 488 CYS B O 1
ATOM 1540 N N . TYR B 2 157 ? -27.62903 15.89879 -12.57803 1.000 36.38180 489 TYR B N 1
ATOM 1541 C CA . TYR B 2 157 ? -28.99907 15.50582 -12.27509 1.000 33.30486 489 TYR B CA 1
ATOM 1542 C C . TYR B 2 157 ? -29.58485 16.37205 -11.17174 1.000 30.66439 489 TYR B C 1
ATOM 1543 O O . TYR B 2 157 ? -28.95218 16.56546 -10.12913 1.000 33.74060 489 TYR B O 1
ATOM 1552 N N . PHE B 2 158 ? -30.78032 16.89330 -11.40784 1.000 34.89606 490 PHE B N 1
ATOM 1553 C CA . PHE B 2 158 ? -31.56131 17.42181 -10.30318 1.000 37.21686 490 PHE B CA 1
ATOM 1554 C C . PHE B 2 158 ? -31.68035 16.33695 -9.23602 1.000 35.96961 490 PHE B C 1
ATOM 1555 O O . PHE B 2 158 ? -31.93833 15.17627 -9.56603 1.000 32.894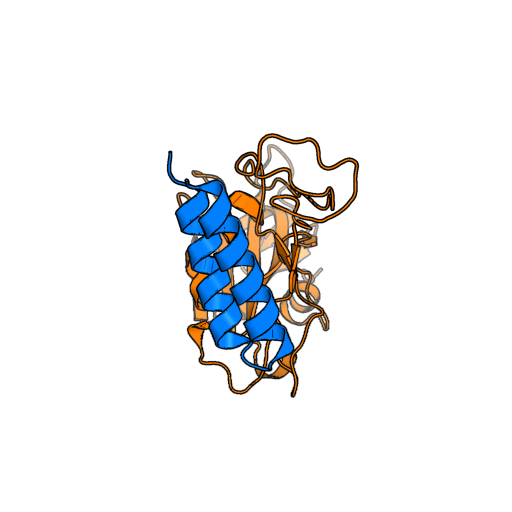13 490 PHE B O 1
ATOM 1563 N N . PRO B 2 159 ? -31.47831 16.66430 -7.95620 1.000 33.45119 491 PRO B N 1
ATOM 1564 C CA . PRO B 2 159 ? -31.26140 15.61667 -6.94721 1.000 34.39761 491 PRO B CA 1
ATOM 1565 C C . PRO B 2 159 ? -32.51556 14.94830 -6.40009 1.000 31.07559 491 PRO B C 1
ATOM 1566 O O . PRO B 2 159 ? -32.39269 13.86397 -5.82152 1.000 31.18981 491 PRO B O 1
ATOM 1570 N N . LEU B 2 160 ? -33.69666 15.52638 -6.58871 1.000 34.02378 492 LEU B N 1
ATOM 1571 C CA . LEU B 2 160 ? -34.93091 14.98690 -6.04124 1.000 36.43755 492 LEU B CA 1
ATOM 1572 C C . LEU B 2 160 ? -35.79513 14.36506 -7.13031 1.000 40.68860 492 LEU B C 1
ATOM 1573 O O . LEU B 2 160 ? -35.78272 14.79642 -8.29134 1.000 37.52295 492 LEU B O 1
ATOM 1578 N N . ARG B 2 161 ? -36.54510 13.33993 -6.73883 1.000 34.48152 493 ARG B N 1
ATOM 1579 C CA . ARG B 2 161 ? -37.55144 12.70775 -7.57928 1.000 33.36937 493 ARG B CA 1
ATOM 1580 C C . ARG B 2 161 ? -38.89555 12.72101 -6.86335 1.000 37.06462 493 ARG B C 1
ATOM 1581 O O . ARG B 2 161 ? -38.96289 12.67246 -5.62590 1.000 36.80895 493 ARG B O 1
ATOM 1589 N N . SER B 2 162 ? -39.96822 12.76616 -7.64693 1.000 36.45503 494 SER B N 1
ATOM 1590 C CA . SER B 2 162 ? -41.30912 12.57657 -7.11671 1.000 35.65263 494 SER B CA 1
ATOM 1591 C C . SER B 2 162 ? -41.67177 11.10017 -7.14439 1.000 36.91279 494 SER B C 1
ATOM 1592 O O . SER B 2 162 ? -41.30843 10.37145 -8.07368 1.000 36.09309 494 SER B O 1
ATOM 1595 N N . TYR B 2 163 ? -42.41162 10.67098 -6.12547 1.000 34.95442 495 TYR B N 1
ATOM 1596 C CA . TYR B 2 163 ? -42.88762 9.29460 -6.06378 1.000 31.02544 495 TYR B CA 1
ATOM 1597 C C . TYR B 2 163 ? -43.97798 9.03426 -7.09637 1.000 33.41898 495 TYR B C 1
ATOM 1598 O O . TYR B 2 163 ? -44.08936 7.92090 -7.62256 1.000 37.46391 495 TYR B O 1
ATOM 1607 N N . GLY B 2 164 ? -44.81596 10.02910 -7.36872 1.000 38.39305 496 GLY B N 1
ATOM 1608 C CA . GLY B 2 164 ? -45.89237 9.84356 -8.33462 1.000 43.14763 496 GLY B CA 1
ATOM 1609 C C . GLY B 2 164 ? -46.90772 8.78803 -7.94707 1.000 47.23788 496 GLY B C 1
ATOM 1610 O O . GLY B 2 164 ? -47.39545 8.05361 -8.81574 1.000 37.93833 496 GLY B O 1
ATOM 1611 N N . PHE B 2 165 ? -47.25495 8.70980 -6.65679 1.000 35.13769 497 PHE B N 1
ATOM 1612 C CA . PHE B 2 165 ? -48.10009 7.63200 -6.16160 1.000 40.63087 497 PHE B CA 1
ATOM 1613 C C . PHE B 2 165 ? -49.44009 7.58145 -6.88524 1.000 34.89155 497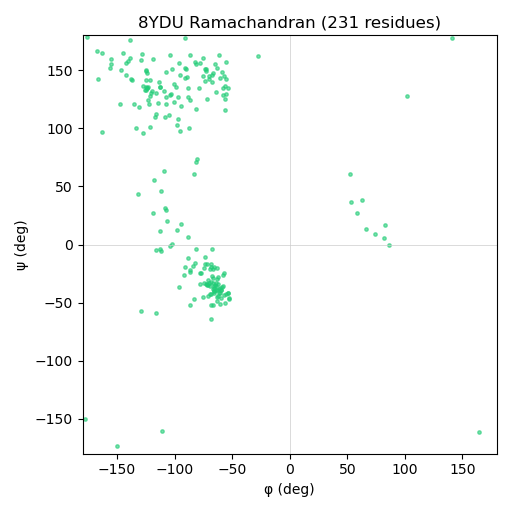 PHE B C 1
ATOM 1614 O O . PHE B 2 165 ? -50.16457 8.58030 -6.94247 1.000 40.65134 497 PHE B O 1
ATOM 1622 N N . ARG B 2 166 ? -49.79029 6.39586 -7.38929 1.000 38.86527 498 ARG B N 1
ATOM 1623 C CA . ARG B 2 166 ? -51.07310 6.10484 -8.01861 1.000 37.90253 498 ARG B CA 1
ATOM 1624 C C . ARG B 2 166 ? -51.75046 4.93410 -7.31389 1.000 37.00425 498 ARG B C 1
ATOM 1625 O O . ARG B 2 166 ? -51.07008 4.00659 -6.85983 1.000 38.21780 498 ARG B O 1
ATOM 1633 N N . PRO B 2 167 ? -53.08826 4.92125 -7.24619 1.000 40.60070 499 PRO B N 1
ATOM 1634 C CA . PRO B 2 167 ? -53.76835 3.87522 -6.46258 1.000 50.43037 499 PRO B CA 1
ATOM 1635 C C . PRO B 2 167 ? -53.59873 2.48251 -7.03477 1.000 51.74633 499 PRO B C 1
ATOM 1636 O O . PRO B 2 167 ? -53.76488 1.50548 -6.29275 1.000 52.55866 499 PRO B O 1
ATOM 1640 N N . THR B 2 168 ? -53.27155 2.36157 -8.32068 1.000 45.78579 500 THR B N 1
ATOM 1641 C CA . THR B 2 168 ? -53.09071 1.07179 -8.97038 1.000 55.54220 500 THR B CA 1
ATOM 1642 C C . THR B 2 168 ? -51.71937 0.46538 -8.71290 1.000 50.12001 500 THR B C 1
ATOM 1643 O O . THR B 2 168 ? -51.46311 -0.65754 -9.16257 1.000 50.19003 500 THR B O 1
ATOM 1647 N N . TYR B 2 169 ? -50.83513 1.17637 -8.01488 1.000 40.00544 501 TYR B N 1
ATOM 1648 C CA . TYR B 2 169 ? -49.52746 0.62791 -7.69182 1.000 41.34439 501 TYR B CA 1
ATOM 1649 C C . TYR B 2 169 ? -49.66913 -0.59529 -6.79949 1.000 35.07420 501 TYR B C 1
ATOM 1650 O O . TYR B 2 169 ? -50.63951 -0.74253 -6.05111 1.000 43.62839 501 TYR B O 1
ATOM 1659 N N . GLY B 2 170 ? -48.69676 -1.49155 -6.89969 1.000 37.45765 502 GLY B N 1
ATOM 1660 C CA . GLY B 2 170 ? -48.59045 -2.56666 -5.94461 1.000 32.14841 502 GLY B CA 1
ATOM 1661 C C . GLY B 2 170 ? -48.37250 -1.99529 -4.56008 1.000 38.33356 502 GLY B C 1
ATOM 1662 O O . GLY B 2 170 ? -48.01745 -0.83079 -4.39108 1.000 37.17442 502 GLY B O 1
ATOM 1663 N N . VAL B 2 171 ? -48.61336 -2.83135 -3.55181 1.000 36.73748 503 VAL B N 1
ATOM 1664 C CA . VAL B 2 171 ? -48.61184 -2.32376 -2.18013 1.000 37.61045 503 VAL B CA 1
ATOM 1665 C C . VAL B 2 171 ? -47.20876 -1.90593 -1.75492 1.000 40.06090 503 VAL B C 1
ATOM 1666 O O . VAL B 2 171 ? -47.04722 -0.95501 -0.98054 1.000 41.32299 503 VAL B O 1
ATOM 1670 N N . GLY B 2 172 ? -46.17430 -2.58262 -2.25678 1.000 38.73040 504 GLY B N 1
ATOM 1671 C CA . GLY B 2 172 ? -44.80697 -2.17642 -1.97868 1.000 39.27914 504 GLY B CA 1
ATOM 1672 C C . GLY B 2 172 ? -44.42192 -0.83447 -2.57423 1.000 38.70633 504 GLY B C 1
ATOM 1673 O O . GLY B 2 172 ? -43.45007 -0.22224 -2.11863 1.000 39.69591 504 GLY B O 1
ATOM 1674 N N . HIS B 2 173 ? -45.15647 -0.36173 -3.57820 1.000 36.70501 505 HIS B N 1
ATOM 1675 C CA . HIS B 2 173 ? -44.91275 0.94250 -4.17834 1.000 29.99255 505 HIS B CA 1
ATOM 1676 C C . HIS B 2 173 ? -45.90165 1.99722 -3.70428 1.000 33.72509 505 HIS B C 1
ATOM 1677 O O . HIS B 2 173 ? -45.80717 3.14987 -4.13192 1.000 35.68146 505 HIS B O 1
ATOM 1684 N N . GLN B 2 174 ? -46.83614 1.63538 -2.81971 1.000 32.52068 506 GLN B N 1
ATOM 1685 C CA . GLN B 2 174 ? -47.86574 2.54971 -2.35833 1.000 37.77272 506 GLN B CA 1
ATOM 1686 C C . GLN B 2 174 ? -47.32147 3.42611 -1.23338 1.000 33.53276 506 GLN B C 1
ATOM 1687 O O . GLN B 2 174 ? -46.34686 3.05999 -0.58113 1.000 29.94052 506 GLN B O 1
ATOM 1693 N N . PRO B 2 175 ? -47.91680 4.59834 -1.01060 1.000 33.93278 507 PRO B N 1
ATOM 1694 C CA . PRO B 2 175 ? -47.40194 5.49846 0.02726 1.000 28.78677 507 PRO B CA 1
ATOM 1695 C C . PRO B 2 175 ? -47.73427 4.99572 1.41923 1.000 33.90688 507 PRO B C 1
ATOM 1696 O O . PRO B 2 175 ? -48.82348 4.47260 1.67443 1.000 32.02633 507 PRO B O 1
ATOM 1700 N N . TYR B 2 176 ? -46.77021 5.15897 2.31266 1.000 26.81138 508 TYR B N 1
ATOM 1701 C CA . TYR B 2 176 ? -46.94302 4.87955 3.73245 1.000 30.86661 508 TYR B CA 1
ATOM 1702 C C . TYR B 2 176 ? -46.60539 6.13236 4.51849 1.000 35.46935 508 TYR B C 1
ATOM 1703 O O . TYR B 2 176 ? -45.60852 6.81285 4.23738 1.000 30.95984 508 TYR B O 1
ATOM 1712 N N . ARG B 2 177 ? -47.44964 6.43859 5.50005 1.000 37.38332 509 ARG B N 1
ATOM 1713 C CA . ARG B 2 177 ? -47.17023 7.50747 6.44478 1.000 40.81642 509 ARG B CA 1
ATOM 1714 C C . ARG B 2 177 ? -46.37830 6.92308 7.59800 1.000 34.00446 509 ARG B C 1
ATOM 1715 O O . ARG B 2 177 ? -46.67713 5.82136 8.06624 1.000 31.69021 509 ARG B O 1
ATOM 1723 N N . VAL B 2 178 ? -45.32121 7.62008 7.99950 1.000 30.50160 510 VAL B N 1
ATOM 1724 C CA . VAL B 2 178 ? -44.40685 7.13656 9.02239 1.000 29.76047 510 VAL B CA 1
ATOM 1725 C C . VAL B 2 178 ? -44.32775 8.19227 10.11211 1.000 29.98759 510 VAL B C 1
ATOM 1726 O O . VAL B 2 178 ? -44.24700 9.39054 9.81265 1.000 28.81649 510 VAL B O 1
ATOM 1730 N N . VAL B 2 179 ? -44.39293 7.74778 11.36596 1.000 25.66082 511 VAL B N 1
ATOM 1731 C CA . VAL B 2 179 ? -44.13365 8.59073 12.53708 1.000 31.62709 511 VAL B CA 1
ATOM 1732 C C . VAL B 2 179 ? -43.01909 7.93923 13.34724 1.000 29.81555 511 VAL B C 1
ATOM 1733 O O . VAL B 2 179 ? -43.11585 6.75931 13.72162 1.000 31.82634 511 VAL B O 1
ATOM 1737 N N . VAL B 2 180 ? -41.94632 8.69186 13.59203 1.000 30.52023 512 VAL B N 1
ATOM 1738 C CA . VAL B 2 180 ? -40.83660 8.24825 14.42688 1.000 29.64369 512 VAL B CA 1
ATOM 1739 C C . VAL B 2 180 ? -40.92802 9.02405 15.73206 1.000 27.29899 512 VAL B C 1
ATOM 1740 O O . VAL B 2 180 ? -40.91445 10.26007 15.72790 1.000 28.16049 512 VAL B O 1
ATOM 1744 N N . LEU B 2 181 ? -41.05298 8.30530 16.84303 1.000 28.92249 513 LEU B N 1
ATOM 1745 C CA . LEU B 2 181 ? -41.11587 8.91649 18.16452 1.000 32.92618 513 LEU B CA 1
ATOM 1746 C C . LEU B 2 181 ? -39.75487 8.79158 18.82203 1.000 26.30754 513 LEU B C 1
ATOM 1747 O O . LEU B 2 181 ? -39.23247 7.68353 18.96823 1.000 31.42049 513 LEU B O 1
ATOM 1752 N N . SER B 2 182 ? -39.17325 9.92878 19.19657 1.000 33.30266 514 SER B N 1
ATOM 1753 C CA . SER B 2 182 ? -37.94815 9.97525 19.97911 1.000 36.94189 514 SER B CA 1
ATOM 1754 C C . SER B 2 182 ? -38.31362 10.33392 21.41004 1.000 30.90796 514 SER B C 1
ATOM 1755 O O . SER B 2 182 ? -39.03323 11.31110 21.62892 1.000 31.08438 514 SER B O 1
ATOM 1758 N N . PHE B 2 183 ? -37.84207 9.54164 22.37015 1.000 29.63118 515 PHE B N 1
ATOM 1759 C CA . PHE B 2 183 ? -38.12782 9.76908 23.79072 1.000 29.26069 515 PHE B CA 1
ATOM 1760 C C . PHE B 2 183 ? -36.85386 10.25331 24.46778 1.000 35.73130 515 PHE B C 1
ATOM 1761 O O . PHE B 2 183 ? -35.90643 9.48072 24.64860 1.000 39.31174 515 PHE B O 1
ATOM 1769 N N . GLU B 2 184 ? -36.84180 11.52424 24.85345 1.000 38.00394 516 GLU B N 1
ATOM 1770 C CA . GLU B 2 184 ? -35.63727 12.19155 25.31873 1.000 27.31590 516 GLU B CA 1
ATOM 1771 C C . GLU B 2 184 ? -35.67684 12.29116 26.83258 1.000 33.55187 516 GLU B C 1
ATOM 1772 O O . GLU B 2 184 ? -36.67518 12.74636 27.39834 1.000 32.27862 516 GLU B O 1
ATOM 1778 N N . LEU B 2 185 ? -34.59664 11.87561 27.47532 1.000 32.06161 517 LEU B N 1
ATOM 1779 C CA . LEU B 2 185 ? -34.47694 11.97914 28.93191 1.000 30.79877 517 LEU B CA 1
ATOM 1780 C C . LEU B 2 185 ? -33.17437 12.70075 29.26772 1.000 35.74375 517 LEU B C 1
ATOM 1781 O O . LEU B 2 185 ? -32.10963 12.08178 29.33116 1.000 44.26014 517 LEU B O 1
ATOM 1786 N N . LEU B 2 186 ? -33.26219 14.00510 29.49272 1.000 33.50938 518 LEU B N 1
ATOM 1787 C CA . LEU B 2 186 ? -32.12485 14.81167 29.89741 1.000 33.99475 518 LEU B CA 1
ATOM 1788 C C . LEU B 2 186 ? -32.04773 14.85638 31.42684 1.000 39.19604 518 LEU B C 1
ATOM 1789 O O . LEU B 2 186 ? -32.88285 14.28375 32.12399 1.000 37.70764 518 LEU B O 1
ATOM 1794 N N . HIS B 2 187 ? -31.02294 15.53087 31.95501 1.000 35.28088 519 HIS B N 1
ATOM 1795 C CA . HIS B 2 187 ? -30.94182 15.84542 33.39028 1.000 34.71410 519 HIS B CA 1
ATOM 1796 C C . HIS B 2 187 ? -31.81150 17.07001 33.65758 1.000 31.40505 519 HIS B C 1
ATOM 1797 O O . HIS B 2 187 ? -31.33368 18.18540 33.86735 1.000 40.64723 519 HIS B O 1
ATOM 1804 N N . ALA B 2 188 ? -33.12176 16.84343 33.62814 1.000 33.07117 520 ALA B N 1
ATOM 1805 C CA . ALA B 2 188 ? -34.10245 17.92163 33.62979 1.000 35.57878 520 ALA B CA 1
ATOM 1806 C C . ALA B 2 188 ? -35.45223 17.33146 34.02184 1.000 42.09110 520 ALA B C 1
ATOM 1807 O O . ALA B 2 188 ? -35.62844 16.10612 33.99740 1.000 42.70390 520 ALA B O 1
ATOM 1809 N N . PRO B 2 189 ? -36.42490 18.17115 34.39098 1.000 36.07916 521 PRO B N 1
ATOM 1810 C CA . PRO B 2 189 ? -37.76440 17.65296 34.71100 1.000 35.43045 521 PRO B CA 1
ATOM 1811 C C . PRO B 2 189 ? -38.36471 16.88916 33.53806 1.000 47.26689 521 PRO B C 1
ATOM 1812 O O . PRO B 2 189 ? -38.33211 17.34929 32.39191 1.000 39.64427 521 PRO B O 1
ATOM 1816 N N . ALA B 2 190 ? -38.93809 15.72217 33.83556 1.000 43.36382 522 ALA B N 1
ATOM 1817 C CA . ALA B 2 190 ? -39.56664 14.87549 32.81458 1.000 40.28138 522 ALA B CA 1
ATOM 1818 C C . ALA B 2 190 ? -41.06168 15.18045 32.79340 1.000 38.49674 522 ALA B C 1
ATOM 1819 O O . ALA B 2 190 ? -41.83170 14.64197 33.59137 1.000 47.18106 522 ALA B O 1
ATOM 1821 N N . THR B 2 191 ? -41.47333 16.03428 31.85422 1.000 38.02623 523 THR B N 1
ATOM 1822 C CA . THR B 2 191 ? -42.81499 16.60750 31.81123 1.000 47.42501 523 THR B CA 1
ATOM 1823 C C . THR B 2 191 ? -43.73792 16.00251 30.75237 1.000 46.29837 523 THR B C 1
ATOM 1824 O O . THR B 2 191 ? -44.88849 16.44120 30.64494 1.000 44.57884 523 THR B O 1
ATOM 1828 N N . VAL B 2 192 ? -43.27965 15.04517 29.95003 1.000 40.18289 524 VAL B N 1
ATOM 1829 C CA . VAL B 2 192 ? -44.16677 14.30403 29.05707 1.000 34.46959 524 VAL B CA 1
ATOM 1830 C C . VAL B 2 192 ? -44.36146 12.92438 29.66098 1.000 36.93787 524 VAL B C 1
ATOM 1831 O O . VAL B 2 192 ? -43.42718 12.11757 29.70290 1.000 37.13593 524 VAL B O 1
ATOM 1835 N N . CYS B 2 193 ? -45.57177 12.64668 30.13373 1.000 44.33544 525 CYS B N 1
ATOM 1836 C CA . CYS B 2 193 ? -45.81429 11.50755 31.00720 1.000 44.94273 525 CYS B CA 1
ATOM 1837 C C . CYS B 2 193 ? -46.88183 10.59001 30.44082 1.000 35.61578 525 CYS B C 1
ATOM 1838 O O . CYS B 2 193 ? -47.94167 11.05470 30.01381 1.000 42.97969 525 CYS B O 1
ATOM 1841 N N . GLY B 2 194 ? -46.60739 9.28789 30.47591 1.000 44.92966 526 GLY B N 1
ATOM 1842 C CA . GLY B 2 194 ? -47.60943 8.28530 30.17846 1.000 51.85687 526 GLY B CA 1
ATOM 1843 C C . GLY B 2 194 ? -48.85786 8.41873 31.03308 1.000 58.96719 526 GLY B C 1
ATOM 1844 O O . GLY B 2 194 ? -48.81394 8.97947 32.13451 1.000 50.95116 526 GLY B O 1
ATOM 1845 N N . SER B 2 195 ? -49.97790 7.88794 30.53476 1.000 55.14854 527 SER B N 1
ATOM 1846 C CA . SER B 2 195 ? -51.27979 8.12517 31.14794 1.000 54.25687 527 SER B CA 1
ATOM 1847 C C . SER B 2 195 ? -51.44745 7.40117 32.47814 1.000 63.47226 527 SER B C 1
ATOM 1848 O O . SER B 2 195 ? -52.34871 7.74984 33.24867 1.000 57.85371 527 SER B O 1
ATOM 1851 N N . ASN B 2 196 ? -50.61120 6.40370 32.76263 1.000 61.23085 528 ASN B N 1
ATOM 1852 C CA . ASN B 2 196 ? -50.60239 5.72658 34.05143 1.000 60.26967 528 ASN B CA 1
ATOM 1853 C C . ASN B 2 196 ? -49.37112 6.10519 34.86881 1.000 64.62765 528 ASN B C 1
ATOM 1854 O O . ASN B 2 196 ? -48.88129 5.30659 35.67114 1.000 69.39986 528 ASN B O 1
ATOM 1856 N N . SER B 2 197 ? -48.86008 7.31943 34.66769 1.000 58.48586 529 SER B N 1
ATOM 1857 C CA . SER B 2 197 ? -47.68293 7.77110 35.39662 1.000 64.56705 529 SER B CA 1
ATOM 1858 C C . SER B 2 197 ? -48.02229 8.01306 36.86410 1.000 67.41044 529 SER B C 1
ATOM 1859 O O . SER B 2 197 ? -49.10642 8.50343 37.19583 1.000 65.61048 529 SER B O 1
ATOM 1861 N N . GLU B 2 198 ? -47.08204 7.66364 37.74042 1.000 60.96332 530 GLU B N 1
ATOM 1862 C CA . GLU B 2 198 ? -47.26734 7.76516 39.18645 1.000 68.31829 530 GLU B CA 1
ATOM 1863 C C . GLU B 2 198 ? -47.64978 9.17716 39.61935 1.000 70.84545 530 GLU B C 1
ATOM 1864 O O . GLU B 2 198 ? -48.69277 9.38286 40.24236 1.000 77.37616 530 GLU B O 1
#

Nearest PDB structures (foldseek):
  8gz5-assembly1_A  TM=9.847E-01  e=1.400E-41  Severe acute respiratory syndrome coronavirus 2
  7ps4-assembly1_E  TM=9.869E-01  e=1.766E-40  Severe acute respiratory syndrome coronavirus 2
  7q3r-assembly1_A  TM=9.846E-01  e=3.944E-40  Severe acute respiratory syndrome coronavirus 2
  8bse-assembly1_A  TM=9.896E-01  e=3.598E-38  Severe acute respiratory syndrome coronavirus 2
  8xsl-assembly1_B  TM=9.812E-01  e=6.089E-36  Severe acute respiratory syndrome coronavirus 2

Foldseek 3Di:
DLVVVLVVLVVVLVVCVVVPNPVVSVVSVVVSVVSVVDD/DEWVVCCVPVPQDAAAQLQKDKDKTFQHEYALVVVVVPDWPFKDFDQADSVRQLADFFHIKMKIKHKDFQLCLVQPDEPHDDQCCFRGAHAHNRAGWIKIKDFCQVRQADAQFRQRHKGFRDDPTGDDHPDHDPDFAFDQQDDDDQVRPADDSTHGGMGGLRHHSPDDRRSGMMMMITMGGHHDPDDRRYHRNNYD

B-factor: mean 43.45, std 11.7, range [21.96, 93.94]

GO terms:
  GO:0044228 host cell surface (C, IDA)
  GO:0005768 endosome (C, IDA)
  GO:0039660 structural constituent of virion (F, IDA)
  GO:0019062 virion attachment to host cell (P, IDA)
  GO:0046718 symbiont entry into host cell (P, IDA)
  GO:0098670 entry receptor-mediated virion attachment to host cell (P, IDA)
  GO:0140522 fusogenic activity (F, IDA)
  GO:0046789 host cell surface receptor binding (F, IDA)
  GO:0048018 receptor ligand activity (F, IDA)
  GO:0043655 host extracellular region (C, IC)
  GO:0044173 host cell endoplasmic reticulum-Golgi intermediate compartment membrane (C, EXP)
  GO:0055036 virion membrane (C, EXP)
  GO:0020002 host cell plasma membrane (C, EXP)
  GO:0005515 protein binding (F, IPI)
  GO:0055036 virion membrane (C, TAS)
  GO:0005886 plasma membrane (C, TAS)
  GO:0042802 identical protein binding (F, IPI)
  GO:0046598 positive regulation of viral entry into host cell (P, IDA)
  GO:0016020 membrane (C, IDA)
  GO:0019031 viral envelope (C, IDA)

Radius of gyration: 19.48 Å; Cα contacts (8 Å, |Δi|>4): 495; chains: 2; bounding box: 40×28×60 Å

Organism: Severe acute respiratory syndrome coronavirus 2 (NCBI:txid2697049)

InterPro domains:
  IPR002552 Spike glycoprotein S2, coronavirus [PF01601] (711-1232)
  IPR018548 Spike (S) protein S1 subunit, receptor-binding domain, betacoronavirus [PF09408] (349-526)
  IPR018548 Spike (S) protein S1 subunit, receptor-binding domain, betacoronavirus [PS51921] (334-527)
  IPR032500 Spike glycoprotein S1, N-terminal domain, betacoronavirus-like [PF16451] (33-337)
  IPR032500 Spike glycoprotein S1, N-terminal domain, betacoronavirus-like [PS51922] (9-303)
  IPR036326 Spike S1 subunit, receptor binding domain superfamily, betacoronavirus [SSF143587] (333-516)
  IPR042578 Spike glycoprotein, betacoronavirus [MF_04099] (2-1273)
  IPR043002 Spike glycoprotein, N-terminal domain superfamily [G3DSA:2.60.120.960] (28-307)
  IPR043473 Spike glycoprotein S2 superfamily, coronavirus [SSF111474] (909-1026)
  IPR043473 Spike glycoprotein S2 superfamily, coronavirus [SSF111474] (1159-1211)
  IPR043607 Coronavirus spike glycoprotein S1, C-terminal [PF19209] (536-591)
  IPR044341 Spike (S) protein S1 subunit, N-terminal domain, SARS-CoV-like [cd21624] (13-304)
  IPR044366 Spike (S) protein S1 subunit, receptor-binding domain, SARS-CoV-2 [cd21480] (319-541)
  IPR044873 Spike glycoprotein S2, coronavirus, heptad repeat 1 [PS51923] (896-1001)
  IPR044874 Spike glycoprotein S2, coronavirus, heptad repeat 2 [PS51924] (1143-1225)

Solvent-accessible surface area: 12066 Å² total; per-residue (Å²): 139,67,48,137,67,4,13,91,24,35,73,92,1,36,156,40,33,137,94,41,94,6,50,36,8,6,113,25,1,49,90,0,30,116,46,48,90,180,158,140,153,11,45,17,83,109,12,16,111,32,130,204,15,24,16,0,30,24,9,78,98,93,140,1,39,107,7,56,2,53,7,62,105,18,52,101,75,126,48,74,26,63,116,16,76,45,32,41,46,110,133,5,23,80,75,40,15,15,22,0,41,0,0,10,0,0,0,4,18,72,1,19,78,22,4,18,32,55,65,101,10,9,0,2,4,14,1,1,36,4,20,122,119,12,58,0,0,5,0,0,34,59,4,27,198,104,4,9,109,141,40,15,9,86,126,15,43,3,6,2,4,47,189,67,79,9,136,67,59,48,116,23,95,55,68,139,37,39,86,23,14,135,165,89,15,134,64,104,61,37,135,8,12,1,87,4,11,43,35,3,3,0,57,55,118,12,38,94,30,34,22,0,24,7,0,0,0,2,15,10,48,120,90,199,50,105,37,51,1,23,1,56,64,34,155

Sequence (235 aa):
DKLWILQKIYEIMVRLDEEGHGEASLMVSDLIYEFMKRDNLCPFDEVFNATRFASVYAWNRKRISNCVADYSVLYNAPFSAFKCYGVSPTKLNDLCFTNVYADSFVIRGNEVSQIAPGQTGNIADYNYKLPDDFTGCVIAWNSNKLDSKVGGNYNYLYRLFRKSNLKPFERDISTEIYQAGNKPCNGVAGFNCYFPLRSYGFRPTYGVGHQPYRVVVLSFELLHAPATVCGSNSE

Secondary structure (DSSP, 8-state):
-HHHHHHHHHHHHHHHHHTT-HHHHHHHHHHHHHHHT--/-B---HHHHT-SS--BGGG-EEEEE-SEEE-HHHHH----SEEEESSS-HHHHTT-EESEEEEEEEEEEGGGGGGSSTT--SHHHHHT----TT--EEEEEEE-HHHH--TT-B-S-EEE---SSPPPTT------PPEE-SSS--TT--BTTEE-SEEE--B-TTS-GGGSEEEEEEEEEE--SS---EEETT--